Protein AF-A0A821HY28-F1 (afdb_monomer_lite)

Sequence (234 aa):
CSKYWYIFGFLTLIILVAIAVIIGVLIFRSKHKARECYLPCDPSDRLVQLNSTYCECQLINECEFDPPVCGLFSCTKFNGIGYECNCTTGFQHPSTTHDLTVCEDTNECENLNTCGEHQLCHNTIGNYTCSCENGFETITTPDGIACQDQDECTVPNPCSNARCINTSGSFKCVCNSGFEPEVSNPLHCDDIDECLRFNPCTDHNEICENTAGSFLCGCAQGYRRNEHGNCTSI

Structure (mmCIF, N/CA/C/O backbone):
data_AF-A0A821HY28-F1
#
_entry.id   AF-A0A821HY28-F1
#
loop_
_atom_site.group_PDB
_atom_site.id
_atom_site.type_symbol
_atom_site.label_atom_id
_atom_site.label_alt_id
_atom_site.label_comp_id
_atom_site.label_asym_id
_atom_site.label_entity_id
_atom_site.label_seq_id
_atom_site.pdbx_PDB_ins_code
_atom_site.Cartn_x
_atom_site.Cartn_y
_atom_site.Cartn_z
_atom_site.occupancy
_atom_site.B_iso_or_equiv
_atom_site.auth_seq_id
_atom_site.auth_comp_id
_atom_site.auth_asym_id
_atom_site.auth_atom_id
_atom_site.pdbx_PDB_model_num
ATOM 1 N N . CYS A 1 1 ? -73.883 20.860 103.203 1.00 57.22 1 CYS A N 1
ATOM 2 C CA . CYS A 1 1 ? -73.061 21.491 102.145 1.00 57.22 1 CYS A CA 1
ATOM 3 C C . CYS A 1 1 ? -71.570 21.131 102.172 1.00 57.22 1 CYS A C 1
ATOM 5 O O . CYS A 1 1 ? -71.056 20.821 101.111 1.00 57.22 1 CYS A O 1
ATOM 7 N N . SER A 1 2 ? -70.869 21.112 103.316 1.00 56.84 2 SER A N 1
ATOM 8 C CA . SER A 1 2 ? -69.391 20.978 103.336 1.00 56.84 2 SER A CA 1
ATOM 9 C C . SER A 1 2 ? -68.821 19.618 102.859 1.00 56.84 2 SER A C 1
ATOM 11 O O . SER A 1 2 ? -67.848 19.586 102.113 1.00 56.84 2 SER A O 1
ATOM 13 N N . LYS A 1 3 ? -69.463 18.478 103.176 1.00 58.44 3 LYS A N 1
ATOM 14 C CA . LYS A 1 3 ? -68.966 17.142 102.762 1.00 58.44 3 LYS A CA 1
ATOM 15 C C . LYS A 1 3 ? -69.058 16.868 101.249 1.00 58.44 3 LYS A C 1
ATOM 17 O O . LYS A 1 3 ? -68.234 16.133 100.720 1.00 58.44 3 LYS A O 1
ATOM 22 N N . TYR A 1 4 ? -70.021 17.477 100.552 1.00 59.00 4 TYR A N 1
ATOM 23 C CA . TYR A 1 4 ? -70.188 17.312 99.099 1.00 59.00 4 TYR A CA 1
ATOM 24 C C . TYR A 1 4 ? -69.114 18.059 98.299 1.00 59.00 4 TYR A C 1
ATOM 26 O O . TYR A 1 4 ? -68.676 17.566 97.266 1.00 59.00 4 TYR A O 1
ATOM 34 N N . TRP A 1 5 ? -68.643 19.204 98.803 1.00 58.78 5 TRP A N 1
ATOM 35 C CA . TRP A 1 5 ? -67.567 19.979 98.177 1.00 58.78 5 TRP A CA 1
ATOM 36 C C . TRP A 1 5 ? -66.226 19.236 98.204 1.00 58.78 5 TRP A C 1
ATOM 38 O O . TRP A 1 5 ? -65.503 19.233 97.213 1.00 58.78 5 TRP A O 1
ATOM 48 N N . TYR A 1 6 ? -65.939 18.527 99.301 1.00 62.75 6 TYR A N 1
ATOM 49 C CA . TYR A 1 6 ? -64.754 17.673 99.410 1.00 62.75 6 TYR A CA 1
ATOM 50 C C . TYR A 1 6 ? -64.787 16.491 98.439 1.00 62.75 6 TYR A C 1
ATOM 52 O O . TYR A 1 6 ? -63.789 16.220 97.781 1.00 62.75 6 TYR A O 1
ATOM 60 N N . ILE A 1 7 ? -65.931 15.814 98.305 1.00 71.00 7 ILE A N 1
ATOM 61 C CA . ILE A 1 7 ? -66.074 14.681 97.377 1.00 71.00 7 ILE A CA 1
ATOM 62 C C . ILE A 1 7 ? -65.968 15.158 95.924 1.00 71.00 7 ILE A C 1
ATOM 64 O O . ILE A 1 7 ? -65.281 14.524 95.129 1.00 71.00 7 ILE A O 1
ATOM 68 N N . PHE A 1 8 ? -66.589 16.292 95.584 1.00 73.69 8 PHE A N 1
ATOM 69 C CA . PHE A 1 8 ? -66.523 16.859 94.235 1.00 73.69 8 PHE A CA 1
ATOM 70 C C . PHE A 1 8 ? -65.101 17.321 93.882 1.00 73.69 8 PHE A C 1
ATOM 72 O O . PHE A 1 8 ? -64.621 17.012 92.797 1.00 73.69 8 PHE A O 1
ATOM 79 N N . GLY A 1 9 ? -64.396 17.971 94.817 1.00 74.00 9 GLY A N 1
ATOM 80 C CA . GLY A 1 9 ? -62.989 18.356 94.655 1.00 74.00 9 GLY A CA 1
ATOM 81 C C . GLY A 1 9 ? -62.031 17.162 94.551 1.00 74.00 9 GLY A C 1
ATOM 82 O O . GLY A 1 9 ? -61.055 17.207 93.806 1.00 74.00 9 GLY A O 1
ATOM 83 N N . PHE A 1 10 ? -62.321 16.066 95.255 1.00 79.19 10 PHE A N 1
ATOM 84 C CA . PHE A 1 10 ? -61.534 14.836 95.158 1.00 79.19 10 PHE A CA 1
ATOM 85 C C . PHE A 1 10 ? -61.773 14.119 93.820 1.00 79.19 10 PHE A C 1
ATOM 87 O O . PHE A 1 10 ? -60.824 13.655 93.192 1.00 79.19 10 PHE A O 1
ATOM 94 N N . LEU A 1 11 ? -63.020 14.090 93.334 1.00 80.94 11 LEU A N 1
ATOM 95 C CA . LEU A 1 11 ? -63.351 13.527 92.023 1.00 80.94 11 LEU A CA 1
ATOM 96 C C . LEU A 1 11 ? -62.718 14.326 90.877 1.00 80.94 11 LEU A C 1
ATOM 98 O O . LEU A 1 11 ? -62.176 13.729 89.949 1.00 80.94 11 LEU A O 1
ATOM 102 N N . THR A 1 12 ? -62.755 15.661 90.934 1.00 82.12 12 THR A N 1
ATOM 103 C CA . THR A 1 12 ? -62.127 16.504 89.905 1.00 82.12 12 THR A CA 1
ATOM 104 C C . THR A 1 12 ? -60.611 16.344 89.897 1.00 82.12 12 THR A C 1
ATOM 106 O O . THR A 1 12 ? -60.026 16.262 88.819 1.00 82.12 12 THR A O 1
ATOM 109 N N . LEU A 1 13 ? -59.976 16.209 91.067 1.00 83.94 13 LEU A N 1
ATOM 110 C CA . LEU A 1 13 ? -58.546 15.911 91.162 1.00 83.94 13 LEU A CA 1
ATOM 111 C C . LEU A 1 13 ? -58.209 14.552 90.527 1.00 83.94 13 LEU A C 1
ATOM 113 O O . LEU A 1 13 ? -57.268 14.467 89.743 1.00 83.94 13 LEU A O 1
ATOM 117 N N . ILE A 1 14 ? -59.003 13.509 90.798 1.00 84.94 14 ILE A N 1
ATOM 118 C CA . ILE A 1 14 ? -58.818 12.180 90.190 1.00 84.94 14 ILE A CA 1
ATOM 119 C C . ILE A 1 14 ? -58.953 12.248 88.664 1.00 84.94 14 ILE A C 1
ATOM 121 O O . ILE A 1 14 ? -58.133 11.669 87.951 1.00 84.94 14 ILE A O 1
ATOM 125 N N . ILE A 1 15 ? -59.950 12.973 88.152 1.00 86.19 15 ILE A N 1
ATOM 126 C CA . ILE A 1 15 ? -60.169 13.126 86.707 1.00 86.19 15 ILE A CA 1
ATOM 127 C C . ILE A 1 15 ? -59.001 13.880 86.057 1.00 86.19 15 ILE A C 1
ATOM 129 O O . ILE A 1 15 ? -58.510 13.454 85.013 1.00 86.19 15 ILE A O 1
ATOM 133 N N . LEU A 1 16 ? -58.506 14.955 86.677 1.00 86.75 16 LEU A N 1
ATOM 134 C CA . LEU A 1 16 ? -57.357 15.711 86.166 1.00 86.75 16 LEU A CA 1
ATOM 135 C C . LEU A 1 16 ? -56.074 14.871 86.152 1.00 86.75 16 LEU A C 1
ATOM 137 O O . LEU A 1 16 ? -55.335 14.909 85.168 1.00 86.75 16 LEU A O 1
ATOM 141 N N . VAL A 1 17 ? -55.838 14.065 87.192 1.00 85.31 17 VAL A N 1
ATOM 142 C CA . VAL A 1 17 ? -54.711 13.120 87.234 1.00 85.31 17 VAL A CA 1
ATOM 143 C C . VAL A 1 17 ? -54.859 12.057 86.143 1.00 85.31 17 VAL A C 1
ATOM 145 O O . VAL A 1 17 ? -53.896 11.784 85.429 1.00 85.31 17 VAL A O 1
ATOM 148 N N . ALA A 1 18 ? -56.057 11.504 85.945 1.00 86.56 18 ALA A N 1
ATOM 149 C CA . ALA A 1 18 ? -56.309 10.518 84.896 1.00 86.56 18 ALA A CA 1
ATOM 150 C C . ALA A 1 18 ? -56.079 11.096 83.488 1.00 86.56 18 ALA A C 1
ATOM 152 O O . ALA A 1 18 ? -55.426 10.458 82.662 1.00 86.56 18 ALA A O 1
ATOM 153 N N . ILE A 1 19 ? -56.542 12.322 83.224 1.00 88.06 19 ILE A N 1
ATOM 154 C CA . ILE A 1 19 ? -56.312 13.021 81.951 1.00 88.06 19 ILE A CA 1
ATOM 155 C C . ILE A 1 19 ? -54.816 13.285 81.744 1.00 88.06 19 ILE A C 1
ATOM 157 O O . ILE A 1 19 ? -54.302 13.018 80.659 1.00 88.06 19 ILE A O 1
ATOM 161 N N . ALA A 1 20 ? -54.094 13.739 82.774 1.00 84.62 20 ALA A N 1
ATOM 162 C CA . ALA A 1 20 ? -52.651 13.967 82.694 1.00 84.62 20 ALA A CA 1
ATOM 163 C C . ALA A 1 20 ? -51.872 12.672 82.399 1.00 84.62 20 ALA A C 1
ATOM 165 O O . ALA A 1 20 ? -50.959 12.682 81.573 1.00 84.62 20 ALA A O 1
ATOM 166 N N . VAL A 1 21 ? -52.267 11.546 83.005 1.00 84.31 21 VAL A N 1
ATOM 167 C CA . VAL A 1 21 ? -51.685 10.224 82.720 1.00 84.31 21 VAL A CA 1
ATOM 168 C C . VAL A 1 21 ? -51.982 9.791 81.282 1.00 84.31 21 VAL A C 1
ATOM 170 O O . VAL A 1 21 ? -51.070 9.351 80.585 1.00 84.31 21 VAL A O 1
ATOM 173 N N . ILE A 1 22 ? -53.216 9.957 80.796 1.00 83.69 22 ILE A N 1
ATOM 174 C CA . ILE A 1 22 ? -53.592 9.602 79.416 1.00 83.69 22 ILE A CA 1
ATOM 175 C C . ILE A 1 22 ? -52.830 10.465 78.405 1.00 83.69 22 ILE A C 1
ATOM 177 O O . ILE A 1 22 ? -52.276 9.926 77.448 1.00 83.69 22 ILE A O 1
ATOM 181 N N . ILE A 1 23 ? -52.740 11.779 78.628 1.00 80.19 23 ILE A N 1
ATOM 182 C CA . ILE A 1 23 ? -51.952 12.691 77.789 1.00 80.19 23 ILE A CA 1
ATOM 183 C C . ILE A 1 23 ? -50.473 12.288 77.824 1.00 80.19 23 ILE A C 1
ATOM 185 O O . ILE A 1 23 ? -49.851 12.189 76.770 1.00 80.19 23 ILE A O 1
ATOM 189 N N . GLY A 1 24 ? -49.924 11.966 78.999 1.00 73.19 24 GLY A N 1
ATOM 190 C CA . GLY A 1 24 ? -48.560 11.454 79.144 1.00 73.19 24 GLY A CA 1
ATOM 191 C C . GLY A 1 24 ? -48.317 10.171 78.343 1.00 73.19 24 GLY A C 1
ATOM 192 O O . GLY A 1 24 ? -47.331 10.084 77.616 1.00 73.19 24 GLY A O 1
ATOM 193 N N . VAL A 1 25 ? -49.244 9.208 78.392 1.00 72.62 25 VAL A N 1
ATOM 194 C CA . VAL A 1 25 ? -49.178 7.952 77.623 1.00 72.62 25 VAL A CA 1
ATOM 195 C C . VAL A 1 25 ? -49.322 8.196 76.118 1.00 72.62 25 VAL A C 1
ATOM 197 O O . VAL A 1 25 ? -48.626 7.555 75.333 1.00 72.62 25 VAL A O 1
ATOM 200 N N . LEU A 1 26 ? -50.186 9.120 75.691 1.00 69.62 26 LEU A N 1
ATOM 201 C CA . LEU A 1 26 ? -50.355 9.477 74.278 1.00 69.62 26 LEU A CA 1
ATOM 202 C C . LEU A 1 26 ? -49.126 10.213 73.726 1.00 69.62 26 LEU A C 1
ATOM 204 O O . LEU A 1 26 ? -48.666 9.882 72.634 1.00 69.62 26 LEU A O 1
ATOM 208 N N . ILE A 1 27 ? -48.540 11.138 74.494 1.00 64.19 27 ILE A N 1
ATOM 209 C CA . ILE A 1 27 ? -47.283 11.816 74.144 1.00 64.19 27 ILE A CA 1
ATOM 210 C C . ILE A 1 27 ? -46.136 10.799 74.089 1.00 64.19 27 ILE A C 1
ATOM 212 O O . ILE A 1 27 ? -45.393 10.787 73.105 1.00 64.19 27 ILE A O 1
ATOM 216 N N . PHE A 1 28 ? -46.035 9.901 75.077 1.00 55.97 28 PHE A N 1
ATOM 217 C CA . PHE A 1 28 ? -45.049 8.813 75.110 1.00 55.97 28 PHE A CA 1
ATOM 218 C C . PHE A 1 28 ? -45.199 7.867 73.908 1.00 55.97 28 PHE A C 1
ATOM 220 O O . PHE A 1 28 ? -44.214 7.543 73.247 1.00 55.97 28 PHE A O 1
ATOM 227 N N . ARG A 1 29 ? -46.434 7.494 73.545 1.00 56.38 29 ARG A N 1
ATOM 228 C CA . ARG A 1 29 ? -46.724 6.695 72.343 1.00 56.38 29 ARG A CA 1
ATOM 229 C C . ARG A 1 29 ? -46.423 7.442 71.041 1.00 56.38 29 ARG A C 1
ATOM 231 O O . ARG A 1 29 ? -45.989 6.800 70.090 1.00 56.38 29 ARG A O 1
ATOM 238 N N . SER A 1 30 ? -46.604 8.766 70.985 1.00 48.84 30 SER A N 1
ATOM 239 C CA . SER A 1 30 ? -46.270 9.559 69.790 1.00 48.84 30 SER A CA 1
ATOM 240 C C . SER A 1 30 ? -44.757 9.674 69.567 1.00 48.84 30 SER A C 1
ATOM 242 O O . SER A 1 30 ? -44.304 9.525 68.435 1.00 48.84 30 SER A O 1
ATOM 244 N N . LYS A 1 31 ? -43.960 9.818 70.642 1.00 50.75 31 LYS A N 1
ATOM 245 C CA . LYS A 1 31 ? -42.488 9.864 70.562 1.00 50.75 31 LYS A CA 1
ATOM 246 C C . LYS A 1 31 ? -41.857 8.538 70.123 1.00 50.75 31 LYS A C 1
ATOM 248 O O . LYS A 1 31 ? -40.725 8.534 69.662 1.00 50.75 31 LYS A O 1
ATOM 253 N N . HIS A 1 32 ? -42.583 7.425 70.226 1.00 48.47 32 HIS A N 1
ATOM 254 C CA . HIS A 1 32 ? -42.127 6.110 69.769 1.00 48.47 32 HIS A CA 1
ATOM 255 C C . HIS A 1 32 ? -42.508 5.771 68.316 1.00 48.47 32 HIS A C 1
ATOM 257 O O . HIS A 1 32 ? -42.202 4.667 67.868 1.00 48.47 32 HIS A O 1
ATOM 263 N N . LYS A 1 33 ? -43.155 6.679 67.568 1.00 47.97 33 LYS A N 1
ATOM 264 C CA . LYS A 1 33 ? -43.706 6.377 66.232 1.00 47.97 33 LYS A CA 1
ATOM 265 C C . LYS A 1 33 ? -42.802 6.714 65.036 1.00 47.97 33 LYS A C 1
ATOM 267 O O . LYS A 1 33 ? -43.249 6.606 63.903 1.00 47.97 33 LYS A O 1
ATOM 272 N N . ALA A 1 34 ? -41.536 7.045 65.263 1.00 47.91 34 ALA A N 1
ATOM 273 C CA . ALA A 1 34 ? -40.528 7.108 64.208 1.00 47.91 34 ALA A CA 1
ATOM 274 C C . ALA A 1 34 ? -39.197 6.603 64.770 1.00 47.91 34 ALA A C 1
ATOM 276 O O . ALA A 1 34 ? -38.386 7.371 65.276 1.00 47.91 34 ALA A O 1
ATOM 277 N N . ARG A 1 35 ? -38.996 5.280 64.761 1.00 49.84 35 ARG A N 1
ATOM 278 C CA . ARG A 1 35 ? -37.642 4.733 64.861 1.00 49.84 35 ARG A CA 1
ATOM 279 C C . ARG A 1 35 ? -37.048 4.842 63.465 1.00 49.84 35 ARG A C 1
ATOM 281 O O . ARG A 1 35 ? -37.314 3.993 62.623 1.00 49.84 35 ARG A O 1
ATOM 288 N N . GLU A 1 36 ? -36.326 5.926 63.214 1.00 51.28 36 GLU A N 1
ATOM 289 C CA . GLU A 1 36 ? -35.426 6.001 62.067 1.00 51.28 36 GLU A CA 1
ATOM 290 C C . GLU A 1 36 ? -34.471 4.805 62.141 1.00 51.28 36 GLU A C 1
ATOM 292 O O . GLU A 1 36 ? -33.948 4.467 63.209 1.00 51.28 36 GLU A O 1
ATOM 297 N N . CYS A 1 37 ? -34.338 4.087 61.032 1.00 52.44 37 CYS A N 1
ATOM 298 C CA . CYS A 1 37 ? -33.505 2.902 60.970 1.00 52.44 37 CYS A CA 1
ATOM 299 C C . CYS A 1 37 ? -32.033 3.315 61.014 1.00 52.44 37 CYS A C 1
ATOM 301 O O . CYS A 1 37 ? -31.478 3.765 60.021 1.00 52.44 37 CYS A O 1
ATOM 303 N N . TYR A 1 38 ? -31.404 3.151 62.174 1.00 54.84 38 TYR A N 1
ATOM 304 C CA . TYR A 1 38 ? -29.965 3.311 62.365 1.00 54.84 38 TYR A CA 1
ATOM 305 C C . TYR A 1 38 ? -29.333 1.925 62.536 1.00 54.84 38 TYR A C 1
ATOM 307 O O . TYR A 1 38 ? -28.950 1.545 63.642 1.00 54.84 38 TYR A O 1
ATOM 315 N N . LEU A 1 39 ? -29.278 1.130 61.463 1.00 59.41 39 LEU A N 1
ATOM 316 C CA . LEU A 1 39 ? -28.339 0.006 61.398 1.00 59.41 39 LEU A CA 1
ATOM 317 C C . LEU A 1 39 ? -27.104 0.467 60.610 1.00 59.41 39 LEU A C 1
ATOM 319 O O . LEU A 1 39 ? -27.280 1.037 59.533 1.00 59.41 39 LEU A O 1
ATOM 323 N N . PRO A 1 40 ? -25.874 0.240 61.106 1.00 59.81 40 PRO A N 1
ATOM 324 C CA . PRO A 1 40 ? -24.686 0.386 60.280 1.00 59.81 40 PRO A CA 1
ATOM 325 C C . PRO A 1 40 ? -24.670 -0.771 59.275 1.00 59.81 40 PRO A C 1
ATOM 327 O O . PRO A 1 40 ? -24.445 -1.918 59.656 1.00 59.81 40 PRO A O 1
ATOM 330 N N . CYS A 1 41 ? -24.974 -0.473 58.014 1.00 61.88 41 CYS A N 1
ATOM 331 C CA . CYS A 1 41 ? -24.707 -1.390 56.912 1.00 61.88 41 CYS A CA 1
ATOM 332 C C . CYS A 1 41 ? -23.227 -1.310 56.521 1.00 61.88 41 CYS A C 1
ATOM 334 O O . CYS A 1 41 ? -22.553 -0.316 56.816 1.00 61.88 41 CYS A O 1
ATOM 336 N N . ASP A 1 42 ? -22.725 -2.355 55.870 1.00 63.75 42 ASP A N 1
ATOM 337 C CA . ASP A 1 42 ? -21.425 -2.307 55.207 1.00 63.75 42 ASP A CA 1
ATOM 338 C C . ASP A 1 42 ? -21.430 -1.196 54.127 1.00 63.75 42 ASP A C 1
ATOM 340 O O . ASP A 1 42 ? -22.492 -0.899 53.574 1.00 63.75 42 ASP A O 1
ATOM 344 N N . PRO A 1 43 ? -20.294 -0.550 53.802 1.00 63.69 43 PRO A N 1
ATOM 345 C CA . PRO A 1 43 ? -20.208 0.381 52.671 1.00 63.69 43 PRO A CA 1
ATOM 346 C C . PRO A 1 43 ? -20.726 -0.172 51.330 1.00 63.69 43 PRO A C 1
ATOM 348 O O . PRO A 1 43 ? -21.124 0.617 50.475 1.00 63.69 43 PRO A O 1
ATOM 351 N N . SER A 1 44 ? -20.714 -1.497 51.148 1.00 59.19 44 SER A N 1
ATOM 352 C CA . SER A 1 44 ? -21.230 -2.205 49.961 1.00 59.19 44 SER A CA 1
ATOM 353 C C . SER A 1 44 ? -22.749 -2.469 49.982 1.00 59.19 44 SER A C 1
ATOM 355 O O . SER A 1 44 ? -23.326 -2.953 49.004 1.00 59.19 44 SER A O 1
ATOM 357 N N . ASP A 1 45 ? -23.423 -2.108 51.074 1.00 66.56 45 ASP A N 1
ATOM 358 C CA . ASP A 1 45 ? -24.841 -2.361 51.304 1.00 66.56 45 ASP A CA 1
ATOM 359 C C . ASP A 1 45 ? -25.659 -1.062 51.336 1.00 66.56 45 ASP A C 1
ATOM 361 O O . ASP A 1 45 ? -25.248 -0.024 51.862 1.00 66.56 45 ASP A O 1
ATOM 365 N N . ARG A 1 46 ? -26.902 -1.136 50.856 1.00 69.12 46 ARG A N 1
ATOM 366 C CA . ARG A 1 46 ? -27.905 -0.085 51.042 1.00 69.12 46 ARG A CA 1
ATOM 367 C C . ARG A 1 46 ? -28.905 -0.517 52.101 1.00 69.12 46 ARG A C 1
ATOM 369 O O . ARG A 1 46 ? -29.481 -1.601 52.040 1.00 69.12 46 ARG A O 1
ATOM 376 N N . LEU A 1 47 ? -29.180 0.382 53.042 1.00 66.88 47 LEU A N 1
ATOM 377 C CA . LEU A 1 47 ? -30.254 0.200 54.011 1.00 66.88 47 LEU A CA 1
ATOM 378 C C . LEU A 1 47 ? -31.612 0.344 53.306 1.00 66.88 47 LEU A C 1
ATOM 380 O O . LEU A 1 47 ? -31.964 1.429 52.835 1.00 66.88 47 LEU A O 1
ATOM 384 N N . VAL A 1 48 ? -32.383 -0.740 53.243 1.00 70.06 48 VAL A N 1
ATOM 385 C CA . VAL A 1 48 ? -33.724 -0.756 52.646 1.00 70.06 48 VAL A CA 1
ATOM 38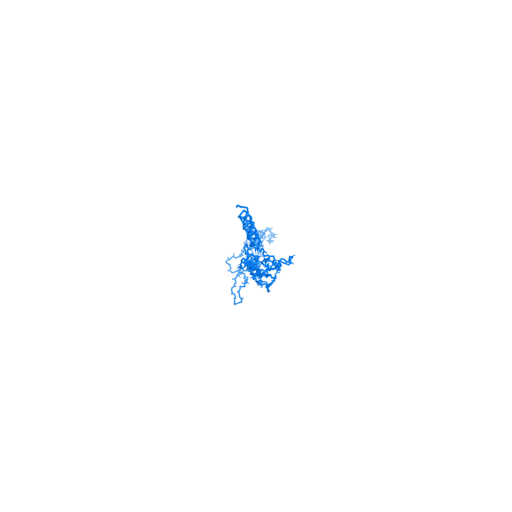6 C C . VAL A 1 48 ? -34.769 -0.898 53.748 1.00 70.06 48 VAL A C 1
ATOM 388 O O . VAL A 1 48 ? -34.671 -1.761 54.620 1.00 70.06 48 VAL A O 1
ATOM 391 N N . GLN A 1 49 ? -35.791 -0.038 53.719 1.00 64.62 49 GLN A N 1
ATOM 392 C CA . GLN A 1 49 ? -36.904 -0.084 54.662 1.00 64.62 49 GLN A CA 1
ATOM 393 C C . GLN A 1 49 ? -38.018 -0.986 54.119 1.00 64.62 49 GLN A C 1
ATOM 395 O O . GLN A 1 49 ? -38.717 -0.626 53.175 1.00 64.62 49 GLN A O 1
ATOM 400 N N . LEU A 1 50 ? -38.196 -2.156 54.731 1.00 65.75 50 LEU A N 1
ATOM 401 C CA . LEU A 1 50 ? -39.205 -3.143 54.331 1.00 65.75 50 LEU A CA 1
ATOM 402 C C . LEU A 1 50 ? -40.594 -2.812 54.902 1.00 65.75 50 LEU A C 1
ATOM 404 O O . LEU A 1 50 ? -41.611 -3.143 54.298 1.00 65.75 50 LEU A O 1
ATOM 408 N N . ASN A 1 51 ? -40.657 -2.152 56.066 1.00 65.94 51 ASN A N 1
ATOM 409 C CA . ASN A 1 51 ? -41.877 -1.565 56.638 1.00 65.94 51 ASN A CA 1
ATOM 410 C C . ASN A 1 51 ? -41.540 -0.508 57.714 1.00 65.94 51 ASN A C 1
ATOM 412 O O . ASN A 1 51 ? -40.376 -0.206 57.964 1.00 65.94 51 ASN A O 1
ATOM 416 N N . SER A 1 52 ? -42.553 0.024 58.411 1.00 58.34 52 SER A N 1
ATOM 417 C CA . SER A 1 52 ? -42.402 1.058 59.454 1.00 58.34 52 SER A CA 1
ATOM 418 C C . SER A 1 52 ? -41.479 0.697 60.632 1.00 58.34 52 SER A C 1
ATOM 420 O O . SER A 1 52 ? -41.204 1.556 61.465 1.00 58.34 52 SER A O 1
ATOM 422 N N . THR A 1 53 ? -41.049 -0.562 60.751 1.00 58.81 53 THR A N 1
ATOM 423 C CA . THR A 1 53 ? -40.290 -1.097 61.895 1.00 58.81 53 THR A CA 1
ATOM 424 C C . THR A 1 53 ? -39.124 -2.017 61.523 1.00 58.81 53 THR A C 1
ATOM 426 O O . THR A 1 53 ? -38.356 -2.374 62.414 1.00 58.81 53 THR A O 1
ATOM 429 N N . TYR A 1 54 ? -38.984 -2.411 60.254 1.00 59.97 54 TYR A N 1
ATOM 430 C CA . TYR A 1 54 ? -37.993 -3.390 59.808 1.00 59.97 54 TYR A CA 1
ATOM 431 C C . TYR A 1 54 ? -37.183 -2.836 58.634 1.00 59.97 54 TYR A C 1
ATOM 433 O O . TYR A 1 54 ? -37.752 -2.436 57.615 1.00 59.97 54 TYR A O 1
ATOM 441 N N . CYS A 1 55 ? -35.865 -2.816 58.808 1.00 66.19 55 CYS A N 1
ATOM 442 C CA . CYS A 1 55 ? -34.889 -2.424 57.804 1.00 66.19 55 CYS A CA 1
ATOM 443 C C . CYS A 1 55 ? -33.850 -3.533 57.666 1.00 66.19 55 CYS A C 1
ATOM 445 O O . CYS A 1 55 ? -33.455 -4.134 58.666 1.00 66.19 55 CYS A O 1
ATOM 447 N N . GLU A 1 56 ? -33.427 -3.787 56.436 1.00 69.88 56 GLU A N 1
ATOM 448 C CA . GLU A 1 56 ? -32.451 -4.816 56.089 1.00 69.88 56 GLU A CA 1
ATOM 449 C C . GLU A 1 56 ? -31.373 -4.188 55.202 1.00 69.88 56 GLU A C 1
ATOM 451 O O . GLU A 1 56 ? -31.668 -3.319 54.375 1.00 69.88 56 GLU A O 1
ATOM 456 N N . CYS A 1 57 ? -30.120 -4.584 55.411 1.00 70.75 57 CYS A N 1
ATOM 457 C CA . CYS A 1 57 ? -29.029 -4.220 54.519 1.00 70.75 57 CYS A CA 1
ATOM 458 C C . CYS A 1 57 ? -29.114 -5.146 53.308 1.00 70.75 57 CYS A C 1
ATOM 460 O O . CYS A 1 57 ? -29.025 -6.366 53.446 1.00 70.75 57 CYS A O 1
ATOM 462 N N . GLN A 1 58 ? -29.371 -4.566 52.142 1.00 71.12 58 GLN A N 1
ATOM 463 C CA . GLN A 1 58 ? -29.355 -5.296 50.887 1.00 71.12 58 GLN A CA 1
ATOM 464 C C . GLN A 1 58 ? -28.118 -4.894 50.105 1.00 71.12 58 GLN A C 1
ATOM 466 O O . GLN A 1 58 ? -27.799 -3.707 50.012 1.00 71.12 58 GLN A O 1
ATOM 471 N N . LEU A 1 59 ? -27.487 -5.895 49.497 1.00 70.38 59 LEU A N 1
ATOM 472 C CA . LEU A 1 59 ? -26.394 -5.687 48.565 1.00 70.38 59 LEU A CA 1
ATOM 473 C C . LEU A 1 59 ? -26.835 -4.724 47.473 1.00 70.38 59 LEU A C 1
ATOM 475 O O . LEU A 1 59 ? -27.856 -4.951 46.813 1.00 70.38 59 LEU A O 1
ATOM 479 N N . ILE A 1 60 ? -26.050 -3.674 47.274 1.00 76.12 60 ILE A N 1
ATOM 480 C CA . ILE A 1 60 ? -26.228 -2.799 46.127 1.00 76.12 60 ILE A CA 1
ATOM 481 C C . ILE A 1 60 ? -25.953 -3.632 44.870 1.00 76.12 60 ILE A C 1
ATOM 483 O O . ILE A 1 60 ? -25.052 -4.468 44.844 1.00 76.12 60 ILE A O 1
ATOM 487 N N . ASN A 1 61 ? -26.796 -3.471 43.850 1.00 76.88 61 ASN A N 1
ATOM 488 C CA . ASN A 1 61 ? -26.480 -3.944 42.510 1.00 76.88 61 ASN A CA 1
ATOM 489 C C . ASN A 1 61 ? -26.028 -2.739 41.687 1.00 76.88 61 ASN A C 1
ATOM 491 O O . ASN A 1 61 ? -26.853 -2.019 41.126 1.00 76.88 61 ASN A O 1
ATOM 495 N N . GLU A 1 62 ? -24.722 -2.500 41.640 1.00 82.44 62 GLU A N 1
ATOM 496 C CA . GLU A 1 62 ? -24.127 -1.377 40.912 1.00 82.44 62 GLU A CA 1
ATOM 497 C C . GLU A 1 62 ? -24.370 -1.486 39.400 1.00 82.44 62 GLU A C 1
ATOM 499 O O . GLU A 1 62 ? -24.408 -0.476 38.699 1.00 82.44 62 GLU A O 1
ATOM 504 N N . CYS A 1 63 ? -24.629 -2.697 38.896 1.00 84.12 63 CYS A N 1
ATOM 505 C CA . CYS A 1 63 ? -24.974 -2.931 37.496 1.00 84.12 63 CYS A CA 1
ATOM 506 C C . CYS A 1 63 ? -26.358 -2.386 37.097 1.00 84.12 63 CYS A C 1
ATOM 508 O O . CYS A 1 63 ? -26.643 -2.284 35.907 1.00 84.12 63 CYS A O 1
ATOM 510 N N . GLU A 1 64 ? -27.222 -2.049 38.060 1.00 83.75 64 GLU A N 1
ATOM 511 C CA . GLU A 1 64 ? -28.548 -1.455 37.820 1.00 83.75 64 GLU A CA 1
ATOM 512 C C . GLU A 1 64 ? -28.552 0.077 37.957 1.00 83.75 64 GLU A C 1
ATOM 514 O O . GLU A 1 64 ? -29.613 0.703 37.929 1.00 83.75 64 GLU A O 1
ATOM 519 N N . PHE A 1 65 ? -27.386 0.703 38.132 1.00 84.12 65 PHE A N 1
ATOM 520 C CA . PHE A 1 65 ? -27.302 2.158 38.229 1.00 84.12 65 PHE A CA 1
ATOM 521 C C . PHE A 1 65 ? -27.637 2.833 36.897 1.00 84.12 65 PHE A C 1
ATOM 523 O O . PHE A 1 65 ? -27.340 2.321 35.820 1.00 84.12 65 PHE A O 1
ATOM 530 N N . ASP A 1 66 ? -28.243 4.015 36.997 1.00 81.50 66 ASP A N 1
ATOM 531 C CA . ASP A 1 66 ? -28.542 4.893 35.871 1.00 81.50 66 ASP A CA 1
ATOM 532 C C . ASP A 1 66 ? -27.880 6.259 36.135 1.00 81.50 66 ASP A C 1
ATOM 534 O O . ASP A 1 66 ? -28.323 6.985 37.035 1.00 81.50 66 ASP A O 1
ATOM 538 N N . PRO A 1 67 ? -26.785 6.605 35.432 1.00 82.75 67 PRO A N 1
ATOM 539 C CA . PRO A 1 67 ? -26.197 5.880 34.300 1.00 82.75 67 PRO A CA 1
ATOM 540 C C . PRO A 1 67 ? -25.440 4.588 34.697 1.00 82.75 67 PRO A C 1
ATOM 542 O O . PRO A 1 67 ? -24.965 4.491 35.833 1.00 82.75 67 PRO A O 1
ATOM 545 N N . PRO A 1 68 ? -25.273 3.619 33.767 1.00 83.81 68 PRO A N 1
ATOM 546 C CA . PRO A 1 68 ? -24.567 2.364 34.033 1.00 83.81 68 PRO A CA 1
ATOM 547 C C . PRO A 1 68 ? -23.101 2.587 34.403 1.00 83.81 68 PRO A C 1
ATOM 549 O O . PRO A 1 68 ? -22.381 3.300 33.703 1.00 83.81 68 PRO A O 1
ATOM 552 N N . VAL A 1 69 ? -22.634 1.915 35.457 1.00 85.25 69 VAL A N 1
ATOM 553 C CA . VAL A 1 69 ? -21.262 2.083 35.971 1.00 85.25 69 VAL A CA 1
ATOM 554 C C . VAL A 1 69 ? -20.197 1.599 34.983 1.00 85.25 69 VAL A C 1
ATOM 556 O O . VAL A 1 69 ? -19.157 2.232 34.853 1.00 85.25 69 VAL A O 1
ATOM 559 N N . CYS A 1 70 ? -20.472 0.525 34.240 1.00 86.00 70 CYS A N 1
ATOM 560 C CA . CYS A 1 70 ? -19.565 -0.014 33.219 1.00 86.00 70 CYS A CA 1
ATOM 561 C C . CYS A 1 70 ? -19.769 0.613 31.824 1.00 86.00 70 CYS A C 1
ATOM 563 O O . CYS A 1 70 ? -19.277 0.083 30.826 1.00 86.00 70 CYS A O 1
ATOM 565 N N . GLY A 1 71 ? -20.549 1.696 31.710 1.00 84.44 71 GLY A N 1
ATOM 566 C CA . GLY A 1 71 ? -20.893 2.303 30.423 1.00 84.44 71 GLY A CA 1
ATOM 567 C C . GLY A 1 71 ? -21.603 1.320 29.481 1.00 84.44 71 GLY A C 1
ATOM 568 O O . GLY A 1 71 ? -22.710 0.872 29.769 1.00 84.44 71 GLY A O 1
ATOM 569 N N . LEU A 1 72 ? -20.971 1.003 28.343 1.00 81.19 72 LEU A N 1
ATOM 570 C CA . LEU A 1 72 ? -21.480 0.049 27.341 1.00 81.19 72 LEU A CA 1
ATOM 571 C C . LEU A 1 72 ? -21.009 -1.401 27.570 1.00 81.19 72 LEU A C 1
ATOM 573 O O . LEU A 1 72 ? -21.414 -2.296 26.828 1.00 81.19 72 LEU A O 1
ATOM 577 N N . PHE A 1 73 ? -20.143 -1.637 28.556 1.00 87.00 73 PHE A N 1
ATOM 578 C CA . PHE A 1 73 ? -19.485 -2.924 28.776 1.00 87.00 73 PHE A CA 1
ATOM 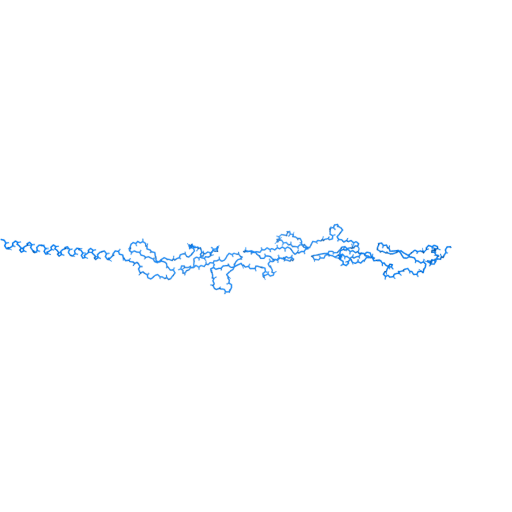579 C C . PHE A 1 73 ? -20.217 -3.787 29.808 1.00 87.00 73 PHE A C 1
ATOM 581 O O . PHE A 1 73 ? -21.084 -3.325 30.553 1.00 87.00 73 PHE A O 1
ATOM 588 N N . SER A 1 74 ? -19.890 -5.080 29.830 1.00 89.31 74 SER A N 1
ATOM 589 C CA . SER A 1 74 ? -20.638 -6.066 30.609 1.00 89.31 74 SER A CA 1
ATOM 590 C C . SER A 1 74 ? -20.350 -5.929 32.101 1.00 89.31 74 SER A C 1
ATOM 592 O O . SER A 1 74 ? -19.242 -6.209 32.540 1.00 89.31 74 SER A O 1
ATOM 594 N N . CYS A 1 75 ? -21.364 -5.604 32.900 1.00 88.12 75 CYS A N 1
ATOM 595 C CA . CYS A 1 75 ? -21.261 -5.594 34.358 1.00 88.12 75 CYS A CA 1
ATOM 596 C C . CYS A 1 75 ? -21.624 -6.962 34.947 1.00 88.12 75 CYS A C 1
ATOM 598 O O . CYS A 1 75 ? -22.675 -7.523 34.629 1.00 88.12 75 CYS A O 1
ATOM 600 N N . THR A 1 76 ? -20.776 -7.496 35.825 1.00 87.62 76 THR A N 1
ATOM 601 C CA . THR A 1 76 ? -21.049 -8.728 36.574 1.00 87.62 76 THR A CA 1
ATOM 602 C C . THR A 1 76 ? -20.913 -8.496 38.073 1.00 87.62 76 THR A C 1
ATOM 604 O O . THR A 1 76 ? -20.049 -7.751 38.531 1.00 87.62 76 THR A O 1
ATOM 607 N N . LYS A 1 77 ? -21.793 -9.125 38.860 1.00 76.69 77 LYS A N 1
ATOM 608 C CA . LYS A 1 77 ? -21.766 -9.010 40.320 1.00 76.69 77 LYS A CA 1
ATOM 609 C C . LYS A 1 77 ? -20.594 -9.815 40.880 1.00 76.69 77 LYS A C 1
ATOM 611 O O . LYS A 1 77 ? -20.551 -11.034 40.715 1.00 76.69 77 LYS A O 1
ATOM 616 N N . PHE A 1 78 ? -19.704 -9.160 41.618 1.00 73.56 78 PHE A N 1
ATOM 617 C CA . PHE A 1 78 ? -18.549 -9.803 42.232 1.00 73.56 78 PHE A CA 1
ATOM 618 C C . PHE A 1 78 ? -18.896 -10.266 43.652 1.00 73.56 78 PHE A C 1
ATOM 620 O O . PHE A 1 78 ? -18.795 -9.507 44.614 1.00 73.56 78 PHE A O 1
ATOM 627 N N . ASN A 1 79 ? -19.377 -11.510 43.780 1.00 66.81 79 ASN A N 1
ATOM 628 C CA . ASN A 1 79 ? -19.608 -12.225 45.051 1.00 66.81 79 ASN A CA 1
ATOM 629 C C . ASN A 1 79 ? -20.362 -11.457 46.161 1.00 66.81 79 ASN A C 1
ATOM 631 O O . ASN A 1 79 ? -20.265 -11.818 47.330 1.00 66.81 79 ASN A O 1
ATOM 635 N N . GLY A 1 80 ? -21.136 -10.422 45.818 1.00 61.94 80 GLY A N 1
ATOM 636 C CA . GLY A 1 80 ? -21.830 -9.601 46.812 1.00 61.94 80 GLY A CA 1
ATOM 637 C C . GLY A 1 80 ? -20.911 -8.712 47.649 1.00 61.94 80 GLY A C 1
ATOM 638 O O . GLY A 1 80 ? -21.223 -8.455 48.797 1.00 61.94 80 GLY A O 1
ATOM 639 N N . ILE A 1 81 ? -19.784 -8.267 47.103 1.00 66.00 81 ILE A N 1
ATOM 640 C CA . ILE A 1 81 ? -18.918 -7.246 47.722 1.00 66.00 81 ILE A CA 1
ATOM 641 C C . ILE A 1 81 ? -18.570 -6.111 46.744 1.00 66.00 81 ILE A C 1
ATOM 643 O O . ILE A 1 81 ? -17.830 -5.198 47.097 1.00 66.00 81 ILE A O 1
ATOM 647 N N . GLY A 1 82 ? -19.096 -6.167 45.516 1.00 75.25 82 GLY A N 1
ATOM 648 C CA . GLY A 1 82 ? -18.937 -5.144 44.488 1.00 75.25 82 GLY A CA 1
ATOM 649 C C . GLY A 1 82 ? -19.316 -5.659 43.099 1.00 75.25 82 GLY A C 1
ATOM 650 O O . GLY A 1 82 ? -20.063 -6.636 42.955 1.00 75.25 82 GLY A O 1
ATOM 651 N N . TYR A 1 83 ? -18.742 -5.030 42.077 1.00 81.06 83 TYR A N 1
ATOM 652 C CA . TYR A 1 83 ? -18.982 -5.305 40.663 1.00 81.06 83 TYR A CA 1
ATOM 653 C C . TYR A 1 83 ? -17.663 -5.417 39.890 1.00 81.06 83 TYR A C 1
ATOM 655 O O . TYR A 1 83 ? -16.634 -4.888 40.306 1.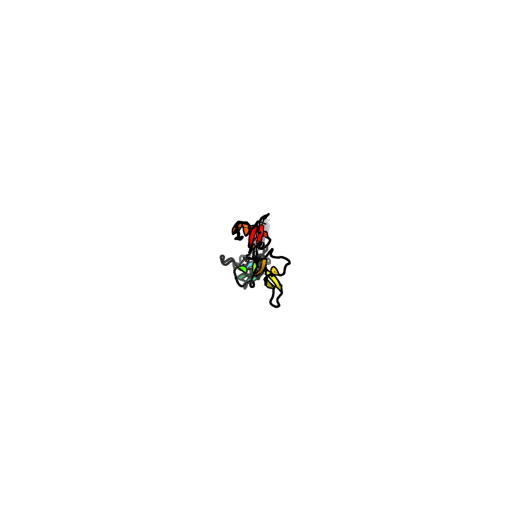00 81.06 83 TYR A O 1
ATOM 663 N N . GLU A 1 84 ? -17.711 -6.106 38.758 1.00 84.88 84 GLU A N 1
ATOM 664 C CA . GLU A 1 84 ? -16.608 -6.231 37.809 1.00 84.88 84 GLU A CA 1
ATOM 665 C C . GLU A 1 84 ? -17.129 -5.894 36.409 1.00 84.88 84 GLU A C 1
ATOM 667 O O . GLU A 1 84 ? -18.137 -6.459 35.962 1.00 84.88 84 GLU A O 1
ATOM 672 N N . CYS A 1 85 ? -16.468 -4.950 35.737 1.00 88.50 85 CYS A N 1
ATOM 673 C CA . CYS A 1 85 ? -16.775 -4.584 34.361 1.00 88.50 85 CYS A CA 1
ATOM 674 C C . CYS A 1 85 ? -15.882 -5.391 33.422 1.00 88.50 85 CYS A C 1
ATOM 676 O O . CYS A 1 85 ? -14.682 -5.167 33.361 1.00 88.50 85 CYS A O 1
ATOM 678 N N . ASN A 1 86 ? -16.470 -6.306 32.662 1.00 90.31 86 ASN A N 1
ATOM 679 C CA . ASN A 1 86 ? -15.753 -7.106 31.682 1.00 90.31 86 ASN A CA 1
ATOM 680 C C . ASN A 1 86 ? -15.747 -6.390 30.331 1.00 90.31 86 ASN A C 1
ATOM 682 O O . ASN A 1 86 ? -16.807 -6.171 29.725 1.00 90.31 86 ASN A O 1
ATOM 686 N N . CYS A 1 87 ? -14.550 -6.065 29.845 1.00 91.19 87 CYS A N 1
ATOM 687 C CA . CYS A 1 87 ? -14.372 -5.564 28.490 1.00 91.19 87 CYS A CA 1
ATOM 688 C C . CYS A 1 87 ? -14.770 -6.637 27.467 1.00 91.19 87 CYS A C 1
ATOM 690 O O . CYS A 1 87 ? -14.534 -7.833 27.651 1.00 91.19 87 CYS A O 1
ATOM 692 N N . THR A 1 88 ? -15.425 -6.203 26.391 1.00 91.50 88 THR A N 1
ATOM 693 C CA . THR A 1 88 ? -15.767 -7.091 25.272 1.00 91.50 88 THR A CA 1
ATOM 694 C C . THR A 1 88 ? -14.537 -7.330 24.394 1.00 91.50 88 THR A C 1
ATOM 696 O O . THR A 1 88 ? -13.534 -6.633 24.524 1.00 91.50 88 THR A O 1
ATOM 699 N N . THR A 1 89 ? -14.582 -8.336 23.516 1.00 90.81 89 THR A N 1
ATOM 700 C CA . THR A 1 89 ? -13.496 -8.596 22.556 1.00 90.81 89 THR A CA 1
ATOM 701 C C . THR A 1 89 ? -13.169 -7.332 21.752 1.00 90.81 89 THR A C 1
ATOM 703 O O . THR A 1 89 ? -14.090 -6.661 21.297 1.00 90.81 89 THR A O 1
ATOM 706 N N . GLY A 1 90 ? -11.877 -7.020 21.600 1.00 91.69 90 GLY A N 1
ATOM 707 C CA . GLY A 1 90 ? -11.395 -5.780 20.970 1.00 91.69 90 GLY A CA 1
ATOM 708 C C . GLY A 1 90 ? -11.195 -4.614 21.947 1.00 91.69 90 GLY A C 1
ATOM 709 O O . GLY A 1 90 ? -10.786 -3.534 21.540 1.00 91.69 90 GLY A O 1
ATOM 710 N N . PHE A 1 91 ? -11.469 -4.813 23.239 1.00 92.69 91 PHE A N 1
ATOM 711 C CA . PHE A 1 91 ? -11.228 -3.818 24.279 1.00 92.69 91 PHE A CA 1
ATOM 712 C C . PHE A 1 91 ? -10.464 -4.419 25.461 1.00 92.69 91 PHE A C 1
ATOM 714 O O . PHE A 1 91 ? -10.629 -5.593 25.803 1.00 92.69 91 PHE A O 1
ATOM 721 N N . GLN A 1 92 ? -9.687 -3.585 26.146 1.00 91.69 92 GLN A N 1
ATOM 722 C CA . GLN A 1 92 ? -8.917 -3.953 27.333 1.00 91.69 92 GLN A CA 1
ATOM 723 C C . GLN A 1 92 ? -9.026 -2.888 28.425 1.00 91.69 92 GLN A C 1
ATOM 725 O O . GLN A 1 92 ? -9.373 -1.740 28.161 1.00 91.69 92 GLN A O 1
ATOM 730 N N . HIS A 1 93 ? -8.714 -3.253 29.668 1.00 90.31 93 HIS A N 1
ATOM 731 C CA . HIS A 1 93 ? -8.567 -2.250 30.719 1.00 90.31 93 HIS A CA 1
ATOM 732 C C . HIS A 1 93 ? -7.280 -1.444 30.516 1.00 90.31 93 HIS A C 1
ATOM 734 O O . HIS A 1 93 ? -6.258 -2.028 30.134 1.00 90.31 93 HIS A O 1
ATOM 740 N N . PRO A 1 94 ? -7.291 -0.135 30.820 1.00 87.88 94 PRO A N 1
ATOM 741 C CA . PRO A 1 94 ? -6.099 0.686 30.716 1.00 87.88 94 PRO A CA 1
ATOM 742 C C . PRO A 1 94 ? -4.981 0.126 31.591 1.00 87.88 94 PRO A C 1
ATOM 744 O O . PRO A 1 94 ? -5.152 -0.111 32.783 1.00 87.88 94 PRO A O 1
ATOM 747 N N . SER A 1 95 ? -3.789 -0.028 31.019 1.00 81.81 95 SER A N 1
ATOM 748 C CA . SER A 1 95 ? -2.625 -0.510 31.782 1.00 81.81 95 SER A CA 1
ATOM 749 C C . SER A 1 95 ? -2.059 0.548 32.742 1.00 81.81 95 SER A C 1
ATOM 751 O O . SER A 1 95 ? -1.249 0.243 33.616 1.00 81.81 95 SER A O 1
ATOM 753 N N . THR A 1 96 ? -2.449 1.812 32.556 1.00 81.88 96 THR A N 1
ATOM 754 C CA . THR A 1 96 ? -1.912 2.974 33.280 1.00 81.88 96 THR A CA 1
ATOM 755 C C . THR A 1 96 ? -2.757 3.386 34.482 1.00 81.88 96 THR A C 1
ATOM 757 O O . THR A 1 96 ? -2.262 4.101 35.356 1.00 81.88 96 THR A O 1
ATOM 760 N N . THR A 1 97 ? -4.010 2.933 34.558 1.00 77.19 97 THR A N 1
ATOM 761 C CA . THR A 1 97 ? -4.925 3.228 35.661 1.00 77.19 97 THR A CA 1
ATOM 762 C C . THR A 1 97 ? -5.405 1.924 36.288 1.00 77.19 97 THR A C 1
ATOM 764 O O . THR A 1 97 ? -5.630 0.930 35.613 1.00 77.19 97 THR A O 1
ATOM 767 N N . HIS A 1 98 ? -5.606 1.916 37.605 1.00 77.38 98 HIS A N 1
ATOM 768 C CA . HIS A 1 98 ? -6.324 0.823 38.274 1.00 77.38 98 HIS A CA 1
ATOM 769 C C . HIS A 1 98 ? -7.851 0.982 38.147 1.00 77.38 98 HIS A C 1
ATOM 771 O O . HIS A 1 98 ? -8.598 0.469 38.978 1.00 77.38 98 HIS A O 1
ATOM 777 N N . ASP A 1 99 ? -8.314 1.741 37.150 1.00 80.44 99 ASP A N 1
ATOM 778 C CA . ASP A 1 99 ? -9.730 2.002 36.936 1.00 80.44 99 ASP A CA 1
ATOM 779 C C . ASP A 1 99 ? -10.337 0.891 36.078 1.00 80.44 99 ASP A C 1
ATOM 781 O O . ASP A 1 99 ? -10.339 0.940 34.849 1.00 80.44 99 ASP A O 1
ATOM 785 N N . LEU A 1 100 ? -10.852 -0.127 36.762 1.00 79.44 100 LEU A N 1
ATOM 786 C CA . LEU A 1 100 ? -11.489 -1.292 36.151 1.00 79.44 100 LEU A CA 1
ATOM 787 C C . LEU A 1 100 ? -12.915 -1.003 35.653 1.00 79.44 100 LEU A C 1
ATOM 789 O O . LEU A 1 100 ? -13.616 -1.929 35.263 1.00 79.44 100 LEU A O 1
ATOM 793 N N . THR A 1 101 ? -13.367 0.255 35.672 1.00 81.62 101 THR A N 1
ATOM 794 C CA . THR A 1 101 ? -14.678 0.653 35.125 1.00 81.62 101 THR A CA 1
ATOM 795 C C . THR A 1 101 ? -14.599 1.115 33.672 1.00 81.62 101 THR A C 1
ATOM 797 O O . THR A 1 101 ? -15.617 1.180 32.980 1.00 81.62 101 THR A O 1
ATOM 800 N N . VAL A 1 102 ? -13.383 1.395 33.193 1.00 84.94 102 VAL A N 1
ATOM 801 C CA . VAL A 1 102 ? -13.109 1.891 31.845 1.00 84.94 102 VAL A CA 1
ATOM 802 C C . VAL A 1 102 ? -12.502 0.774 31.001 1.00 84.94 102 VAL A C 1
ATOM 804 O O . VAL A 1 102 ? -11.630 0.034 31.458 1.00 84.94 102 VAL A O 1
ATOM 807 N N . CYS A 1 103 ? -12.951 0.682 29.752 1.00 89.75 103 CYS A N 1
ATOM 808 C CA . CYS A 1 103 ? -12.336 -0.142 28.721 1.00 89.75 103 CYS A CA 1
ATOM 809 C C . CYS A 1 103 ? -11.870 0.763 27.580 1.00 89.75 103 CYS A C 1
ATOM 811 O O . CYS A 1 103 ? -12.618 1.633 27.124 1.00 89.75 103 CYS A O 1
ATOM 813 N N . GLU A 1 104 ? -10.637 0.558 27.136 1.00 90.81 104 GLU A N 1
ATOM 814 C CA . GLU A 1 104 ? -10.045 1.205 25.972 1.00 90.81 104 GLU A CA 1
ATOM 815 C C . GLU A 1 104 ? -9.951 0.225 24.808 1.00 90.81 104 GLU A C 1
ATOM 817 O O . GLU A 1 104 ? -9.957 -0.991 24.992 1.00 90.81 104 GLU A O 1
ATOM 822 N N . ASP A 1 105 ? -9.904 0.780 23.606 1.00 94.50 105 ASP A N 1
ATOM 823 C CA . ASP A 1 105 ? -9.718 0.026 22.376 1.00 94.50 105 ASP A CA 1
ATOM 824 C C . ASP A 1 105 ? -8.366 -0.701 22.383 1.00 94.50 105 ASP A C 1
ATOM 826 O O . ASP A 1 105 ? -7.334 -0.106 22.711 1.00 94.50 105 ASP A O 1
ATOM 830 N N . THR A 1 106 ? -8.367 -1.986 22.038 1.00 94.75 106 THR A N 1
ATOM 831 C CA . THR A 1 106 ? -7.130 -2.746 21.863 1.00 94.75 106 THR A CA 1
ATOM 832 C C . THR A 1 106 ? -6.600 -2.483 20.464 1.00 94.75 106 THR A C 1
ATOM 834 O O . THR A 1 106 ? -7.232 -2.864 19.497 1.00 94.75 106 THR A O 1
ATOM 837 N N . ASN A 1 107 ? -5.404 -1.905 20.345 1.00 95.12 107 ASN A N 1
ATOM 838 C CA . ASN A 1 107 ? -4.784 -1.714 19.038 1.00 95.12 107 ASN A CA 1
ATOM 839 C C . ASN A 1 107 ? -4.173 -3.026 18.521 1.00 95.12 107 ASN A C 1
ATOM 841 O O . ASN A 1 107 ? -3.008 -3.329 18.803 1.00 95.12 107 ASN A O 1
ATOM 845 N N . GLU A 1 108 ? -4.926 -3.812 17.747 1.00 95.06 108 GLU A N 1
ATOM 846 C CA . GLU A 1 108 ? -4.419 -5.092 17.237 1.00 95.06 108 GLU A CA 1
ATOM 847 C C . GLU A 1 108 ? -3.260 -4.918 16.242 1.00 95.06 108 GLU A C 1
ATOM 849 O O . GLU A 1 108 ? -2.463 -5.841 16.057 1.00 95.06 108 GLU A O 1
ATOM 854 N N . CYS A 1 109 ? -3.098 -3.730 15.651 1.00 95.50 109 CYS A N 1
ATOM 855 C CA . CYS A 1 109 ? -2.025 -3.432 14.701 1.00 95.50 109 CYS A CA 1
ATOM 856 C C . CYS A 1 109 ? -0.648 -3.218 15.346 1.00 95.50 109 CYS A C 1
ATOM 858 O O . CYS A 1 109 ? 0.351 -3.139 14.630 1.00 95.50 109 CYS A O 1
ATOM 860 N N . GLU A 1 110 ? -0.554 -3.155 16.677 1.00 94.19 110 GLU A N 1
ATOM 861 C CA . GLU A 1 110 ? 0.747 -3.214 17.363 1.00 94.19 110 GLU A CA 1
ATOM 862 C C . GLU A 1 110 ? 1.383 -4.608 17.273 1.00 94.19 110 GLU A C 1
ATOM 864 O O . GLU A 1 110 ? 2.600 -4.759 17.413 1.00 94.19 110 GLU A O 1
ATOM 869 N N . ASN A 1 111 ? 0.577 -5.637 16.996 1.00 90.69 111 ASN A N 1
ATOM 870 C CA . ASN A 1 111 ? 1.059 -6.982 16.742 1.00 90.69 111 ASN A CA 1
ATOM 871 C C . ASN A 1 111 ? 1.307 -7.191 15.239 1.00 90.69 111 ASN A C 1
ATOM 873 O O . ASN A 1 111 ? 0.393 -7.174 14.419 1.00 90.69 111 ASN A O 1
ATOM 877 N N . LEU A 1 112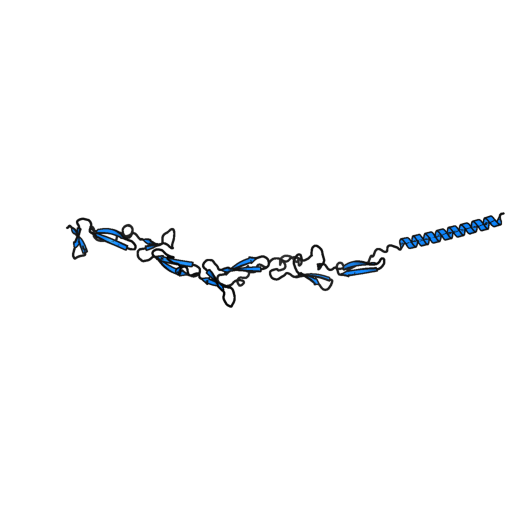 ? 2.568 -7.453 14.887 1.00 82.44 112 LEU A N 1
ATOM 878 C CA . LEU A 1 112 ? 3.013 -7.629 13.499 1.00 82.44 112 LEU A CA 1
ATOM 879 C C . LEU A 1 112 ? 2.377 -8.831 12.780 1.00 82.44 112 LEU A C 1
ATOM 881 O O . LEU A 1 112 ? 2.404 -8.874 11.557 1.00 82.44 112 LEU A O 1
ATOM 885 N N . ASN A 1 113 ? 1.818 -9.797 13.514 1.00 87.06 113 ASN A N 1
ATOM 886 C CA . ASN A 1 113 ? 1.213 -11.007 12.942 1.00 87.06 113 ASN A CA 1
ATOM 887 C C . ASN A 1 113 ? -0.317 -10.921 12.810 1.00 87.06 113 ASN A C 1
ATOM 889 O O . ASN A 1 113 ? -0.963 -11.937 12.561 1.00 87.06 113 ASN A O 1
ATOM 893 N N . THR A 1 114 ? -0.907 -9.746 13.040 1.00 90.75 114 THR A N 1
ATOM 894 C CA . THR A 1 114 ? -2.363 -9.553 12.975 1.00 90.75 114 THR A CA 1
ATOM 895 C C . THR A 1 114 ? -2.901 -9.677 11.549 1.00 90.75 114 THR A C 1
ATOM 897 O O . THR A 1 114 ? -3.959 -10.267 11.344 1.00 90.75 114 THR A O 1
ATOM 900 N N . CYS A 1 115 ? -2.162 -9.167 10.563 1.00 91.56 115 CYS A N 1
ATOM 901 C CA . CYS A 1 115 ? -2.491 -9.300 9.144 1.00 91.56 115 CYS A CA 1
ATOM 902 C C . CYS A 1 115 ? -1.493 -10.227 8.429 1.00 91.56 115 CYS A C 1
ATOM 904 O O . CYS A 1 115 ? -0.410 -10.511 8.942 1.00 91.56 115 CYS A O 1
ATOM 906 N N . GLY A 1 116 ? -1.882 -10.721 7.252 1.00 89.94 116 GLY A N 1
ATOM 907 C CA . GLY A 1 116 ? -1.061 -11.596 6.415 1.00 89.94 116 GLY A CA 1
ATOM 908 C C . GLY A 1 116 ? 0.074 -10.875 5.681 1.00 89.94 116 GLY A C 1
ATOM 909 O O . GLY A 1 116 ? 0.281 -9.671 5.819 1.00 89.94 116 GLY A O 1
ATOM 910 N N . GLU A 1 117 ? 0.815 -11.624 4.864 1.00 91.62 117 GLU A N 1
ATOM 911 C CA . GLU A 1 117 ? 1.876 -11.069 4.017 1.00 91.62 117 GLU A CA 1
ATOM 912 C C . GLU A 1 117 ? 1.305 -10.053 3.010 1.00 91.62 117 GLU A C 1
ATOM 914 O O . GLU A 1 117 ? 0.219 -10.260 2.461 1.00 91.62 117 GLU A O 1
ATOM 919 N N . HIS A 1 118 ? 2.030 -8.951 2.789 1.00 94.06 118 HIS A N 1
ATOM 920 C CA . HIS A 1 118 ? 1.617 -7.834 1.926 1.00 94.06 118 HIS A CA 1
ATOM 921 C C . HIS A 1 118 ? 0.273 -7.191 2.307 1.00 94.06 118 HIS A C 1
ATOM 923 O O . HIS A 1 118 ? -0.446 -6.667 1.451 1.00 94.06 118 HIS A O 1
ATOM 929 N N . GLN A 1 119 ? -0.078 -7.222 3.598 1.00 94.56 119 GLN A N 1
ATOM 930 C CA . GLN A 1 119 ? -1.258 -6.555 4.141 1.00 94.56 119 GLN A CA 1
ATOM 931 C C . GLN A 1 119 ? -0.890 -5.422 5.101 1.00 94.56 119 GLN A C 1
ATOM 933 O O . GLN A 1 119 ? -0.009 -5.535 5.949 1.00 94.56 119 GLN A O 1
ATOM 938 N N . LEU A 1 120 ? -1.652 -4.339 5.004 1.00 93.62 120 LEU A N 1
ATOM 939 C CA . LEU A 1 120 ? -1.653 -3.199 5.902 1.00 93.62 120 LEU A CA 1
ATOM 940 C C . LEU A 1 120 ? -2.769 -3.366 6.934 1.00 93.62 120 LEU A C 1
ATOM 942 O O . LEU A 1 120 ? -3.925 -3.602 6.572 1.00 93.62 120 LEU A O 1
ATOM 946 N N . CYS A 1 121 ? -2.415 -3.220 8.210 1.00 95.31 121 CYS A N 1
ATOM 947 C CA . CYS A 1 121 ? -3.359 -3.260 9.322 1.00 95.31 121 CYS A CA 1
ATOM 948 C C . CYS A 1 121 ? -3.925 -1.866 9.609 1.00 95.31 121 CYS A C 1
ATOM 950 O O . CYS A 1 121 ? -3.170 -0.902 9.754 1.00 95.31 121 CYS A O 1
ATOM 952 N N . HIS A 1 122 ? -5.247 -1.780 9.748 1.00 95.75 122 HIS A N 1
ATOM 953 C CA . HIS A 1 122 ? -5.964 -0.575 10.153 1.00 95.75 122 HIS A CA 1
ATOM 954 C C . HIS A 1 122 ? -6.757 -0.856 11.421 1.00 95.75 122 HIS A C 1
ATOM 956 O O . HIS A 1 122 ? -7.732 -1.613 11.396 1.00 95.75 122 HIS A O 1
ATOM 962 N N . ASN A 1 123 ? -6.343 -0.222 12.516 1.00 96.06 123 ASN A N 1
ATOM 963 C CA . ASN A 1 123 ? -7.031 -0.328 13.791 1.00 96.06 123 ASN A CA 1
ATOM 964 C C . ASN A 1 123 ? -8.368 0.421 13.739 1.00 96.06 123 ASN A C 1
ATOM 966 O O . ASN A 1 123 ? -8.434 1.556 13.253 1.00 96.06 123 ASN A O 1
ATOM 970 N N . THR A 1 124 ? -9.429 -0.197 14.241 1.00 95.88 124 THR A N 1
ATOM 971 C CA . THR A 1 124 ? -10.768 0.394 14.322 1.00 95.88 124 THR A CA 1
ATOM 972 C C . THR A 1 124 ? -11.321 0.220 15.732 1.00 95.88 124 THR A C 1
ATOM 974 O O . THR A 1 124 ? -10.816 -0.566 16.510 1.00 95.88 124 THR A O 1
ATOM 977 N N . ILE A 1 125 ? -12.366 0.958 16.100 1.00 94.62 125 ILE A N 1
ATOM 978 C CA . ILE A 1 125 ? -12.896 0.842 17.463 1.00 94.62 125 ILE A CA 1
ATOM 979 C C . ILE A 1 125 ? -13.555 -0.535 17.645 1.00 94.62 125 ILE A C 1
ATOM 981 O O . ILE A 1 125 ? -14.581 -0.817 17.018 1.00 94.62 125 ILE A O 1
ATOM 985 N N . GLY A 1 126 ? -12.987 -1.353 18.529 1.00 92.56 126 GLY A N 1
ATOM 986 C CA . GLY A 1 126 ? -13.430 -2.694 18.898 1.00 92.56 126 GLY A CA 1
ATOM 987 C C . GLY A 1 126 ? -13.050 -3.800 17.913 1.00 92.56 126 GLY A C 1
ATOM 988 O O . GLY A 1 126 ? -13.580 -4.906 18.048 1.00 92.56 126 GLY A O 1
ATOM 989 N N . ASN A 1 127 ? -12.230 -3.511 16.894 1.00 94.38 127 ASN A N 1
ATOM 990 C CA . ASN A 1 127 ? -11.776 -4.487 15.897 1.00 94.38 127 ASN A CA 1
ATOM 991 C C . ASN A 1 127 ? -10.634 -3.919 15.032 1.00 94.38 127 ASN A C 1
ATOM 993 O O . ASN A 1 127 ? -10.320 -2.739 15.079 1.00 94.38 127 ASN A O 1
ATOM 997 N N . TYR A 1 128 ? -10.154 -4.684 14.060 1.00 95.00 128 TYR A N 1
ATOM 998 C CA . TYR A 1 128 ? -9.235 -4.218 13.028 1.00 95.00 128 TYR A CA 1
ATOM 999 C C . TYR A 1 128 ? -9.687 -4.653 11.633 1.00 95.00 128 TYR A C 1
ATOM 1001 O O . TYR A 1 128 ? -10.555 -5.513 11.449 1.00 95.00 128 TYR A O 1
ATOM 1009 N N . THR A 1 129 ? -9.078 -4.050 10.616 1.00 93.56 129 THR A N 1
ATOM 1010 C CA . THR A 1 129 ? -9.230 -4.474 9.221 1.00 93.56 129 THR A CA 1
ATOM 1011 C C . THR A 1 129 ? -7.866 -4.595 8.551 1.00 93.56 129 THR A C 1
ATOM 1013 O O . THR A 1 129 ? -6.954 -3.830 8.850 1.00 93.56 129 THR A O 1
ATOM 1016 N N . CYS A 1 130 ? -7.728 -5.556 7.637 1.00 93.75 130 CYS A N 1
ATOM 1017 C CA . CYS A 1 130 ? -6.523 -5.750 6.833 1.00 93.75 130 CYS A CA 1
ATOM 1018 C C . CYS A 1 130 ? -6.829 -5.424 5.366 1.00 93.75 130 CYS A C 1
ATOM 1020 O O . CYS A 1 130 ? -7.860 -5.850 4.838 1.00 93.75 130 CYS A O 1
ATOM 1022 N N . SER A 1 131 ? -5.939 -4.694 4.697 1.00 93.44 131 SER A N 1
ATOM 1023 C CA . SER A 1 131 ? -6.032 -4.396 3.260 1.00 93.44 131 SER A CA 1
ATOM 1024 C C . SER A 1 131 ? -4.718 -4.705 2.559 1.00 93.44 131 SER A C 1
ATOM 1026 O O . SER A 1 131 ? -3.672 -4.561 3.175 1.00 93.44 131 SER A O 1
ATOM 1028 N N . CYS A 1 132 ? -4.733 -5.052 1.275 1.00 95.81 132 CYS A N 1
ATOM 1029 C CA . CYS A 1 132 ? -3.488 -5.252 0.533 1.00 95.81 132 CYS A CA 1
ATOM 1030 C C . CYS A 1 132 ? -2.664 -3.961 0.403 1.00 95.81 132 CYS A C 1
ATOM 1032 O O . CYS A 1 132 ? -3.216 -2.857 0.362 1.00 95.81 132 CYS A O 1
ATOM 1034 N N . GLU A 1 133 ? -1.340 -4.113 0.367 1.00 95.88 133 GLU A N 1
ATOM 1035 C CA . GLU A 1 133 ? -0.404 -3.052 -0.010 1.00 95.88 133 GLU A CA 1
ATOM 1036 C C . GLU A 1 133 ? -0.663 -2.571 -1.451 1.00 95.88 133 GLU A C 1
ATOM 1038 O O . GLU A 1 133 ? -1.281 -3.259 -2.265 1.00 95.88 133 GLU A O 1
ATOM 1043 N N . ASN A 1 134 ? -0.180 -1.372 -1.790 1.00 95.12 134 ASN A N 1
ATOM 1044 C CA . ASN A 1 134 ? -0.252 -0.883 -3.169 1.00 95.12 134 ASN A CA 1
ATOM 1045 C C . ASN A 1 134 ? 0.512 -1.828 -4.111 1.00 95.12 134 ASN A C 1
ATOM 1047 O O . ASN A 1 134 ? 1.615 -2.254 -3.781 1.00 95.12 134 ASN A O 1
ATOM 1051 N N . GLY A 1 135 ? -0.062 -2.107 -5.285 1.00 94.56 135 GLY A N 1
ATOM 1052 C CA . GLY A 1 135 ? 0.495 -3.069 -6.246 1.00 94.56 135 GLY A CA 1
ATOM 1053 C C . GLY A 1 135 ? 0.082 -4.521 -5.990 1.00 94.56 135 GLY A C 1
ATOM 1054 O O . GLY A 1 135 ? 0.529 -5.413 -6.700 1.00 94.56 135 GLY A O 1
ATOM 1055 N N . PHE A 1 136 ? -0.786 -4.773 -5.005 1.00 96.56 136 PHE A N 1
ATOM 1056 C CA . PHE A 1 136 ? -1.345 -6.094 -4.733 1.00 96.56 136 PHE A CA 1
ATOM 1057 C C . PHE A 1 136 ? -2.872 -6.081 -4.826 1.00 96.56 136 PHE A C 1
ATOM 1059 O O . PHE A 1 136 ? -3.537 -5.127 -4.415 1.00 96.56 136 PHE A O 1
ATOM 1066 N N . GLU A 1 137 ? -3.438 -7.176 -5.321 1.00 93.81 137 GLU A N 1
ATOM 1067 C CA . GLU A 1 137 ? -4.873 -7.410 -5.399 1.00 93.81 137 GLU A CA 1
ATOM 1068 C C . GLU A 1 137 ? -5.352 -8.441 -4.371 1.00 93.81 137 GLU A C 1
ATOM 1070 O O . GLU A 1 137 ? -4.669 -9.410 -4.028 1.00 93.81 137 GLU A O 1
ATOM 1075 N N . THR A 1 138 ? -6.564 -8.216 -3.866 1.00 94.12 138 THR A N 1
ATOM 1076 C CA . THR A 1 138 ? -7.204 -9.090 -2.887 1.00 94.12 138 THR A CA 1
ATOM 1077 C C . THR A 1 138 ? -7.685 -10.372 -3.554 1.00 94.12 138 THR A C 1
ATOM 1079 O O . THR A 1 138 ? -8.569 -10.341 -4.412 1.00 94.12 138 THR A O 1
ATOM 1082 N N . ILE A 1 139 ? -7.189 -11.511 -3.082 1.00 93.25 139 ILE A N 1
ATOM 1083 C CA . ILE A 1 139 ? -7.643 -12.837 -3.499 1.00 93.25 139 ILE A CA 1
ATOM 1084 C C . ILE A 1 139 ? -8.283 -13.585 -2.328 1.00 93.25 139 ILE A C 1
ATOM 1086 O O . ILE A 1 139 ? -7.905 -13.431 -1.165 1.00 93.25 139 ILE A O 1
ATOM 1090 N N . THR A 1 140 ? -9.282 -14.413 -2.628 1.00 91.50 140 THR A N 1
ATOM 1091 C CA . THR A 1 140 ? -9.908 -15.293 -1.634 1.00 91.50 140 THR A CA 1
ATOM 1092 C C . THR A 1 140 ? -9.257 -16.667 -1.690 1.00 91.50 140 THR A C 1
ATOM 1094 O O . THR A 1 140 ? -9.288 -17.336 -2.724 1.00 91.50 140 THR A O 1
ATOM 1097 N N . THR A 1 141 ? -8.690 -17.098 -0.571 1.00 85.19 141 THR A N 1
ATOM 1098 C CA . THR A 1 141 ? -8.126 -18.435 -0.381 1.00 85.19 141 THR A CA 1
ATOM 1099 C C . THR A 1 141 ? -9.035 -19.254 0.544 1.00 85.19 141 THR A C 1
ATOM 1101 O O . THR A 1 141 ? -9.892 -18.694 1.233 1.00 85.19 141 THR A O 1
ATOM 1104 N N . PRO A 1 142 ? -8.882 -20.591 0.595 1.00 88.38 142 PRO A N 1
ATOM 1105 C CA . PRO A 1 142 ? -9.589 -21.415 1.578 1.00 88.38 142 PRO A CA 1
ATOM 1106 C C . PRO A 1 142 ? -9.321 -21.007 3.037 1.00 88.38 142 PRO A C 1
ATOM 1108 O O . PRO A 1 142 ? -10.172 -21.244 3.890 1.00 88.38 142 PRO A O 1
ATOM 1111 N N . ASP A 1 143 ? -8.170 -20.383 3.303 1.00 81.38 143 ASP A N 1
ATOM 1112 C CA . ASP A 1 143 ? -7.729 -19.951 4.632 1.00 81.38 143 ASP A CA 1
ATOM 1113 C C . ASP A 1 143 ? -8.118 -18.493 4.962 1.00 81.38 143 ASP A C 1
ATOM 1115 O O . ASP A 1 143 ? -7.892 -18.041 6.083 1.00 81.38 143 ASP A O 1
ATOM 1119 N N . GLY A 1 144 ? -8.715 -17.747 4.019 1.00 81.94 144 GLY A N 1
ATOM 1120 C CA . GLY A 1 144 ? -9.167 -16.368 4.230 1.00 81.94 144 GLY A CA 1
ATOM 1121 C C . GLY A 1 144 ? -8.859 -15.417 3.069 1.00 81.94 144 GLY A C 1
ATOM 1122 O O . GLY A 1 144 ? -8.987 -15.767 1.897 1.00 81.94 144 GLY A O 1
ATOM 1123 N N . ILE A 1 145 ? -8.501 -14.173 3.398 1.00 85.62 145 ILE A N 1
ATOM 1124 C CA . ILE A 1 145 ? -8.098 -13.149 2.425 1.00 85.62 145 ILE A CA 1
ATOM 1125 C C . ILE A 1 145 ? -6.570 -13.131 2.328 1.00 85.62 145 ILE A C 1
ATOM 1127 O O . ILE A 1 145 ? -5.894 -12.984 3.345 1.00 85.62 145 ILE A O 1
ATOM 1131 N N . ALA A 1 146 ? -6.037 -13.222 1.111 1.00 91.31 146 ALA A N 1
ATOM 1132 C CA . ALA A 1 146 ? -4.615 -13.048 0.823 1.00 91.31 146 ALA A CA 1
ATOM 1133 C C . ALA A 1 146 ? -4.406 -11.951 -0.229 1.00 91.31 146 ALA A C 1
ATOM 1135 O O . ALA A 1 146 ? -5.354 -11.517 -0.886 1.00 91.31 146 ALA A O 1
ATOM 1136 N N . CYS A 1 147 ? -3.163 -11.500 -0.368 1.00 95.25 147 CYS A N 1
ATOM 1137 C CA . CYS A 1 147 ? -2.775 -10.478 -1.330 1.00 95.25 147 CYS A CA 1
ATOM 1138 C C . CYS A 1 147 ? -1.847 -11.091 -2.368 1.00 95.25 147 CYS A C 1
ATOM 1140 O O . CYS A 1 147 ? -0.855 -11.734 -2.020 1.00 95.25 147 CYS A O 1
ATOM 1142 N N . GLN A 1 148 ? -2.199 -10.924 -3.637 1.00 95.12 148 GLN A N 1
ATOM 1143 C CA . GLN A 1 148 ? -1.402 -11.380 -4.764 1.00 95.12 148 GLN A CA 1
ATOM 1144 C C . GLN A 1 148 ? -0.863 -10.174 -5.520 1.00 95.12 148 GLN A C 1
ATOM 1146 O O . GLN A 1 148 ? -1.564 -9.186 -5.698 1.00 95.12 148 GLN A O 1
ATOM 1151 N N . ASP A 1 149 ? 0.391 -10.263 -5.941 1.00 97.00 149 ASP A N 1
ATOM 1152 C CA . ASP A 1 149 ? 1.030 -9.256 -6.777 1.00 97.00 149 ASP A CA 1
ATOM 1153 C C . ASP A 1 149 ? 0.219 -8.998 -8.057 1.00 97.00 149 ASP A C 1
ATOM 1155 O O . ASP A 1 149 ? -0.146 -9.942 -8.767 1.00 97.00 149 ASP A O 1
ATOM 1159 N N . GLN A 1 150 ? -0.079 -7.730 -8.331 1.00 96.38 150 GLN A N 1
ATOM 1160 C CA . GLN A 1 150 ? -0.819 -7.330 -9.519 1.00 96.38 150 GLN A CA 1
ATOM 1161 C C . GLN A 1 150 ? 0.148 -7.220 -10.699 1.00 96.38 150 GLN A C 1
ATOM 1163 O O . GLN A 1 150 ? 0.886 -6.253 -10.800 1.00 96.38 150 GLN A O 1
ATOM 1168 N N . ASP A 1 151 ? 0.087 -8.160 -11.643 1.00 96.06 151 ASP A N 1
ATOM 1169 C CA . ASP A 1 151 ? 0.979 -8.134 -12.807 1.00 96.06 151 ASP A CA 1
ATOM 1170 C C . ASP A 1 151 ? 0.566 -7.052 -13.822 1.00 96.06 151 ASP A C 1
ATOM 1172 O O . ASP A 1 151 ? -0.284 -7.272 -14.700 1.00 96.06 151 ASP A O 1
ATOM 1176 N N . GLU A 1 152 ? 1.193 -5.876 -13.744 1.00 95.69 152 GLU A N 1
ATOM 1177 C CA . GLU A 1 152 ? 0.899 -4.764 -14.651 1.00 95.69 152 GLU A CA 1
ATOM 1178 C C . GLU A 1 152 ? 1.375 -5.021 -16.089 1.00 95.69 152 GLU A C 1
ATOM 1180 O O . GLU A 1 152 ? 0.905 -4.359 -17.021 1.00 95.69 152 GLU A O 1
ATOM 1185 N N . CYS A 1 153 ? 2.237 -6.021 -16.320 1.00 96.19 153 CYS A N 1
ATOM 1186 C CA . CYS A 1 153 ? 2.676 -6.405 -17.662 1.00 96.19 153 CYS A CA 1
ATOM 1187 C C . CYS A 1 153 ? 1.609 -7.165 -18.460 1.00 96.19 153 CYS A C 1
ATOM 1189 O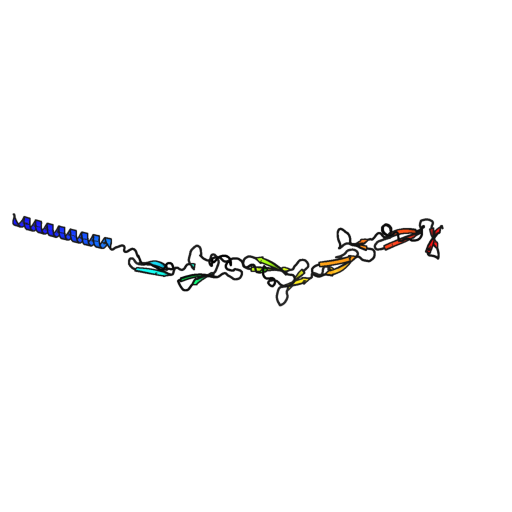 O . CYS A 1 153 ? 1.758 -7.347 -19.672 1.00 96.19 153 CYS A O 1
ATOM 1191 N N . THR A 1 154 ? 0.528 -7.595 -17.807 1.00 95.19 154 THR A N 1
ATOM 1192 C CA . THR A 1 154 ? -0.635 -8.200 -18.476 1.00 95.19 154 THR A CA 1
ATOM 1193 C C . THR A 1 154 ? -1.549 -7.162 -19.136 1.00 95.19 154 THR A C 1
ATOM 1195 O O . THR A 1 154 ? -2.359 -7.506 -20.002 1.00 95.19 154 THR A O 1
ATOM 1198 N N . VAL A 1 155 ? -1.403 -5.886 -18.767 1.00 91.50 155 VAL A N 1
ATOM 1199 C CA . VAL A 1 155 ? -2.161 -4.766 -19.330 1.00 91.50 155 VAL A CA 1
ATOM 1200 C C . VAL A 1 155 ? -1.599 -4.396 -20.713 1.00 91.50 155 VAL A C 1
ATOM 1202 O O . VAL A 1 155 ? -0.393 -4.492 -20.930 1.00 91.50 155 VAL A O 1
ATOM 1205 N N . PRO A 1 156 ? -2.423 -3.960 -21.687 1.00 91.06 156 PRO A N 1
ATOM 1206 C CA . PRO A 1 156 ? -1.921 -3.528 -22.991 1.00 91.06 156 PRO A CA 1
ATOM 1207 C C . PRO A 1 156 ? -1.019 -2.285 -22.910 1.00 91.06 156 PRO A C 1
ATOM 1209 O O . PRO A 1 156 ? -1.425 -1.259 -22.372 1.00 91.06 156 PRO A O 1
ATOM 1212 N N . ASN A 1 157 ? 0.159 -2.355 -23.543 1.00 88.06 157 ASN A N 1
ATOM 1213 C CA . ASN A 1 157 ? 1.145 -1.266 -23.666 1.00 88.06 157 ASN A CA 1
ATOM 1214 C C . ASN A 1 157 ? 1.524 -0.573 -22.332 1.00 88.06 157 ASN A C 1
ATOM 1216 O O . ASN A 1 157 ? 1.412 0.650 -22.234 1.00 88.06 157 ASN A O 1
ATOM 1220 N N . PRO A 1 158 ? 2.014 -1.315 -21.319 1.00 92.75 158 PRO A N 1
ATOM 1221 C CA . PRO A 1 158 ? 2.382 -0.748 -20.017 1.00 92.75 158 PRO A CA 1
ATOM 1222 C C . PRO A 1 158 ? 3.708 0.033 -20.072 1.00 92.75 158 PRO A C 1
ATOM 1224 O O . PRO A 1 158 ? 3.983 0.866 -19.214 1.00 92.75 158 PRO A O 1
ATOM 1227 N N . CYS A 1 159 ? 4.516 -0.218 -21.106 1.00 95.12 159 CYS A N 1
ATOM 1228 C CA . CYS A 1 159 ? 5.780 0.447 -21.399 1.00 95.12 159 CYS A CA 1
ATOM 1229 C C . CYS A 1 159 ? 5.786 0.937 -22.853 1.00 95.12 159 CYS A C 1
ATOM 1231 O O . CYS A 1 159 ? 5.256 0.256 -23.735 1.00 95.12 159 CYS A O 1
ATOM 1233 N N . SER A 1 160 ? 6.449 2.062 -23.127 1.00 94.38 160 SER A N 1
ATOM 1234 C CA . SER A 1 160 ? 6.642 2.583 -24.490 1.00 94.38 160 SER A CA 1
ATOM 1235 C C . SER A 1 160 ? 8.095 2.424 -24.931 1.00 94.38 160 SER A C 1
ATOM 1237 O O . SER A 1 160 ? 8.997 2.838 -24.210 1.00 94.38 160 SER A O 1
ATOM 1239 N N . ASN A 1 161 ? 8.328 1.825 -26.106 1.00 94.62 161 ASN A N 1
ATOM 1240 C CA . ASN A 1 161 ? 9.667 1.478 -26.622 1.00 94.62 161 ASN A CA 1
ATOM 1241 C C . ASN A 1 161 ? 10.532 0.662 -25.634 1.00 94.62 161 ASN A C 1
ATOM 1243 O O . ASN A 1 161 ? 11.763 0.712 -25.655 1.00 94.62 161 ASN A O 1
ATOM 1247 N N . ALA A 1 162 ? 9.882 -0.124 -24.775 1.00 95.81 162 ALA A N 1
ATOM 1248 C CA . ALA A 1 162 ? 10.511 -0.902 -23.716 1.00 95.81 162 ALA A CA 1
ATOM 1249 C C . ALA A 1 162 ? 9.833 -2.264 -23.541 1.00 95.81 162 ALA A C 1
ATOM 1251 O O . ALA A 1 162 ? 8.651 -2.434 -23.846 1.00 95.81 162 ALA A O 1
ATOM 1252 N N . ARG A 1 163 ? 10.571 -3.220 -22.967 1.00 94.81 163 ARG A N 1
ATOM 1253 C CA . ARG A 1 163 ? 10.004 -4.465 -22.431 1.00 94.81 163 ARG A CA 1
ATOM 1254 C C . ARG A 1 163 ? 9.540 -4.261 -20.988 1.00 94.81 163 ARG A C 1
ATOM 1256 O O . ARG A 1 163 ? 10.276 -3.692 -20.182 1.00 94.81 163 ARG A O 1
ATOM 1263 N N . CYS A 1 164 ? 8.357 -4.771 -20.662 1.00 96.94 164 CYS A N 1
ATOM 1264 C CA . CYS A 1 164 ? 7.838 -4.791 -19.296 1.00 96.94 164 CYS A CA 1
ATOM 1265 C C . CYS A 1 164 ? 8.408 -5.978 -18.512 1.00 96.94 164 CYS A C 1
ATOM 1267 O O . CYS A 1 164 ? 8.561 -7.073 -19.060 1.00 96.94 164 CYS A O 1
ATOM 1269 N N . ILE A 1 165 ? 8.742 -5.756 -17.243 1.00 96.44 165 ILE A N 1
ATOM 1270 C CA . ILE A 1 165 ? 9.161 -6.787 -16.294 1.00 96.44 165 ILE A CA 1
ATOM 1271 C C . ILE A 1 165 ? 8.379 -6.571 -15.001 1.00 96.44 165 ILE A C 1
ATOM 1273 O O . ILE A 1 165 ? 8.603 -5.568 -14.322 1.00 96.44 165 ILE A O 1
ATOM 1277 N N . ASN A 1 166 ? 7.512 -7.525 -14.665 1.00 96.69 166 ASN A N 1
ATOM 1278 C CA . ASN A 1 166 ? 6.765 -7.507 -13.416 1.00 96.69 166 ASN A CA 1
ATOM 1279 C C . ASN A 1 166 ? 7.704 -7.724 -12.212 1.00 96.69 166 ASN A C 1
ATOM 1281 O O . ASN A 1 166 ? 8.697 -8.461 -12.307 1.00 96.69 166 ASN A O 1
ATOM 1285 N N . THR A 1 167 ? 7.424 -7.061 -11.097 1.00 95.88 167 THR A N 1
ATOM 1286 C CA . THR A 1 167 ? 8.190 -7.123 -9.847 1.00 95.88 167 THR A CA 1
ATOM 1287 C C . THR A 1 167 ? 7.237 -7.139 -8.652 1.00 95.88 167 THR A C 1
ATOM 1289 O O . THR A 1 167 ? 6.100 -6.734 -8.760 1.00 95.88 167 THR A O 1
ATOM 1292 N N . SER A 1 168 ? 7.676 -7.591 -7.478 1.00 95.69 168 SER A N 1
ATOM 1293 C CA . SER A 1 168 ? 6.769 -7.610 -6.320 1.00 95.69 168 SER A CA 1
ATOM 1294 C C . SER A 1 168 ? 6.315 -6.189 -5.941 1.00 95.69 168 SER A C 1
ATOM 1296 O O . SER A 1 168 ? 7.150 -5.357 -5.576 1.00 95.69 168 SER A O 1
ATOM 1298 N N . GLY A 1 169 ? 5.009 -5.939 -6.011 1.00 94.94 169 GLY A N 1
ATOM 1299 C CA . GLY A 1 169 ? 4.321 -4.682 -5.719 1.00 94.94 169 GLY A CA 1
ATOM 1300 C C . GLY A 1 169 ? 4.427 -3.606 -6.806 1.00 94.94 169 GLY A C 1
ATOM 1301 O O . GLY A 1 169 ? 4.045 -2.463 -6.540 1.00 94.94 169 GLY A O 1
ATOM 1302 N N . SER A 1 170 ? 5.017 -3.897 -7.974 1.00 95.25 170 SER A N 1
ATOM 1303 C CA . SER A 1 170 ? 5.180 -2.921 -9.065 1.00 95.25 170 SER A CA 1
ATOM 1304 C C . SER A 1 170 ? 5.708 -3.558 -10.357 1.00 95.25 170 SER A C 1
ATOM 1306 O O . SER A 1 170 ? 6.005 -4.738 -10.429 1.00 95.25 170 SER A O 1
ATOM 1308 N N . PHE A 1 171 ? 6.070 -2.751 -11.349 1.00 95.94 171 PHE A N 1
ATOM 1309 C CA . PHE A 1 171 ? 6.762 -3.209 -12.549 1.00 95.94 171 PHE A CA 1
ATOM 1310 C C . PHE A 1 171 ? 7.863 -2.239 -12.961 1.00 95.94 171 PHE A C 1
ATOM 1312 O O . PHE A 1 171 ? 7.939 -1.091 -12.520 1.00 95.94 171 PHE A O 1
ATOM 1319 N N . LYS A 1 172 ? 8.739 -2.702 -13.853 1.00 94.81 172 LYS A N 1
ATOM 1320 C CA . LYS A 1 172 ? 9.744 -1.848 -14.488 1.00 94.81 172 LYS A CA 1
ATOM 1321 C C . LYS A 1 172 ? 9.780 -2.036 -15.992 1.00 94.81 172 LYS A C 1
ATOM 1323 O O . LYS A 1 172 ? 9.666 -3.148 -16.509 1.00 94.81 172 LYS A O 1
ATOM 1328 N N . CYS A 1 173 ? 10.041 -0.935 -16.678 1.00 96.19 173 CYS A N 1
ATOM 1329 C CA . CYS A 1 173 ? 10.280 -0.910 -18.108 1.00 96.19 173 CYS A CA 1
ATOM 1330 C C . CYS A 1 173 ? 11.787 -0.917 -18.373 1.00 96.19 173 CYS A C 1
ATOM 1332 O O . CYS A 1 173 ? 12.551 -0.170 -17.764 1.00 96.19 173 CYS A O 1
ATOM 1334 N N . VAL A 1 174 ? 12.235 -1.792 -19.271 1.00 95.88 174 VAL A N 1
ATOM 1335 C CA . VAL A 1 174 ? 13.623 -1.817 -19.742 1.00 95.88 174 VAL A CA 1
ATOM 1336 C C . VAL A 1 174 ? 13.626 -1.409 -21.204 1.00 95.88 174 VAL A C 1
ATOM 1338 O O . VAL A 1 174 ? 13.054 -2.118 -22.032 1.00 95.88 174 VAL A O 1
ATOM 1341 N N . CYS A 1 175 ? 14.263 -0.277 -21.504 1.00 96.81 175 CYS A N 1
ATOM 1342 C CA . CYS A 1 175 ? 14.320 0.278 -22.852 1.00 96.81 175 CYS A CA 1
ATOM 1343 C C . CYS A 1 175 ? 14.900 -0.714 -23.858 1.00 96.81 175 CYS A C 1
ATOM 1345 O O . CYS A 1 175 ? 15.837 -1.466 -23.560 1.00 96.81 175 CYS A O 1
ATOM 1347 N N . ASN A 1 176 ? 14.306 -0.722 -25.049 1.00 95.62 176 ASN A N 1
ATOM 1348 C CA . ASN A 1 176 ? 14.837 -1.464 -26.180 1.00 95.62 176 ASN A CA 1
ATOM 1349 C C . ASN A 1 176 ? 16.188 -0.868 -26.609 1.00 95.62 176 ASN A C 1
ATOM 1351 O O . ASN A 1 176 ? 16.531 0.263 -26.268 1.00 95.62 176 ASN A O 1
ATOM 1355 N N . SER A 1 177 ? 16.977 -1.630 -27.365 1.00 95.38 177 SER A N 1
ATOM 1356 C CA . SER A 1 177 ? 18.228 -1.119 -27.935 1.00 95.38 177 SER A CA 1
ATOM 1357 C C . SER A 1 177 ? 17.974 0.129 -28.788 1.00 95.38 177 SER A C 1
ATOM 1359 O O . SER A 1 177 ? 17.016 0.141 -29.556 1.00 95.38 177 SER A O 1
ATOM 1361 N N . GLY A 1 178 ? 18.825 1.149 -28.639 1.00 95.00 178 GLY A N 1
ATOM 1362 C CA . GLY A 1 178 ? 18.658 2.454 -29.295 1.00 95.00 178 GLY A CA 1
ATOM 1363 C C . GLY A 1 178 ? 17.784 3.451 -28.523 1.00 95.00 178 GLY A C 1
ATOM 1364 O O . GLY A 1 178 ? 17.640 4.580 -28.961 1.00 95.00 178 GLY A O 1
ATOM 1365 N N . PHE A 1 179 ? 17.238 3.071 -27.362 1.00 96.75 179 PHE A N 1
ATOM 1366 C CA . PHE A 1 179 ? 16.412 3.950 -26.531 1.00 96.75 179 PHE A CA 1
ATOM 1367 C C . PHE A 1 179 ? 16.988 4.115 -25.118 1.00 96.75 179 PHE A C 1
ATOM 1369 O O . PHE A 1 179 ? 17.633 3.205 -24.585 1.00 96.75 179 PHE A O 1
ATOM 1376 N N . GLU A 1 180 ? 16.715 5.254 -24.484 1.00 94.44 180 GLU A N 1
ATOM 1377 C CA . GLU A 1 180 ? 17.071 5.548 -23.095 1.00 94.44 180 GLU A CA 1
ATOM 1378 C C . GLU A 1 180 ? 15.855 5.974 -22.257 1.00 94.44 180 GLU A C 1
ATOM 1380 O O . GLU A 1 180 ? 14.876 6.463 -22.813 1.00 94.44 180 GLU A O 1
ATOM 1385 N N . PRO A 1 181 ? 15.862 5.760 -20.925 1.00 94.81 181 PRO A N 1
ATOM 1386 C CA . PRO A 1 181 ? 14.723 6.117 -20.084 1.00 94.81 181 PRO A CA 1
ATOM 1387 C C . PRO A 1 181 ? 14.475 7.626 -20.095 1.00 94.81 181 PRO A C 1
ATOM 1389 O O . PRO A 1 181 ? 15.405 8.406 -19.873 1.00 94.81 181 PRO A O 1
ATOM 1392 N N . GLU A 1 182 ? 13.220 8.032 -20.276 1.00 93.50 182 GLU A N 1
ATOM 1393 C CA . GLU A 1 182 ? 12.828 9.433 -20.151 1.00 93.50 182 GLU A CA 1
ATOM 1394 C C . GLU A 1 182 ? 13.056 9.908 -18.702 1.00 93.50 182 GLU A C 1
ATOM 1396 O O . GLU A 1 182 ? 12.703 9.232 -17.731 1.00 93.50 182 GLU A O 1
ATOM 1401 N N . VAL A 1 183 ? 13.616 11.111 -18.532 1.00 89.19 183 VAL A N 1
ATOM 1402 C CA . VAL A 1 183 ? 13.921 11.682 -17.204 1.00 89.19 183 VAL A CA 1
ATOM 1403 C C . VAL A 1 183 ? 12.655 11.900 -16.366 1.00 89.19 183 VAL A C 1
ATOM 1405 O O . VAL A 1 183 ? 12.695 11.793 -15.141 1.00 89.19 183 VAL A O 1
ATOM 1408 N N . SER A 1 184 ? 11.539 12.234 -17.019 1.00 91.69 184 SER A N 1
ATOM 1409 C CA . SER A 1 184 ? 10.272 12.558 -16.359 1.00 91.69 184 SER A CA 1
ATOM 1410 C C . SER A 1 184 ? 9.434 11.317 -16.029 1.00 91.69 184 SER A C 1
ATOM 1412 O O . SER A 1 184 ? 8.689 11.323 -15.046 1.00 91.69 184 SER A O 1
ATOM 1414 N N . ASN A 1 185 ? 9.581 10.247 -16.818 1.00 90.75 185 ASN A N 1
ATOM 1415 C CA . ASN A 1 185 ? 8.786 9.037 -16.705 1.00 90.75 185 ASN A CA 1
ATOM 1416 C C . ASN A 1 185 ? 9.601 7.789 -17.100 1.00 90.75 185 ASN A C 1
ATOM 1418 O O . ASN A 1 185 ? 9.728 7.490 -18.285 1.00 90.75 185 ASN A O 1
ATOM 1422 N N . PRO A 1 186 ? 10.065 6.976 -16.137 1.00 88.19 186 PRO A N 1
ATOM 1423 C CA . PRO A 1 186 ? 10.866 5.785 -16.430 1.00 88.19 186 PRO A CA 1
ATOM 1424 C C . PRO A 1 186 ? 10.084 4.659 -17.137 1.00 88.19 186 PRO A C 1
ATOM 1426 O O . PRO A 1 186 ? 10.669 3.629 -17.471 1.00 88.19 186 PRO A O 1
ATOM 1429 N N . LEU A 1 187 ? 8.772 4.821 -17.351 1.00 92.62 187 LEU A N 1
ATOM 1430 C CA . LEU A 1 187 ? 7.949 3.913 -18.160 1.00 92.62 187 LEU A CA 1
ATOM 1431 C C . LEU A 1 187 ? 8.014 4.229 -19.664 1.00 92.62 187 LEU A C 1
ATOM 1433 O O . LEU A 1 187 ? 7.580 3.420 -20.494 1.00 92.62 187 LEU A O 1
ATOM 1437 N N . HIS A 1 188 ? 8.539 5.405 -20.013 1.00 93.44 188 HIS A N 1
ATOM 1438 C CA . HIS A 1 188 ? 8.765 5.841 -21.379 1.00 93.44 188 HIS A CA 1
ATOM 1439 C C . HIS A 1 188 ? 10.254 5.792 -21.704 1.00 93.44 188 HIS A C 1
ATOM 1441 O O . HIS A 1 188 ? 11.104 6.131 -20.880 1.00 93.44 188 HIS A O 1
ATOM 1447 N N . CYS A 1 189 ? 10.559 5.347 -22.916 1.00 95.81 189 CYS A N 1
ATOM 1448 C CA . CYS A 1 189 ? 11.912 5.346 -23.430 1.00 95.81 189 CYS A CA 1
ATOM 1449 C C . CYS A 1 189 ? 11.975 6.219 -24.677 1.00 95.81 189 CYS A C 1
ATOM 1451 O O . CYS A 1 189 ? 11.266 5.964 -25.661 1.00 95.81 189 CYS A O 1
ATOM 1453 N N . ASP A 1 190 ? 12.843 7.220 -24.601 1.00 95.25 190 ASP A N 1
ATOM 1454 C CA . ASP A 1 190 ? 13.140 8.150 -25.674 1.00 95.25 190 ASP A CA 1
ATOM 1455 C C . ASP A 1 190 ? 14.198 7.563 -26.595 1.00 95.25 190 ASP A C 1
ATOM 1457 O O . ASP A 1 190 ? 15.081 6.809 -26.184 1.00 95.25 190 ASP A O 1
ATOM 1461 N N . ASP A 1 191 ? 14.072 7.901 -27.867 1.00 96.62 191 ASP A N 1
ATOM 1462 C CA . ASP A 1 191 ? 15.062 7.563 -28.873 1.00 96.62 191 ASP A CA 1
ATOM 1463 C C . ASP A 1 191 ? 16.395 8.259 -28.567 1.00 96.62 191 ASP A C 1
ATOM 1465 O O . ASP A 1 191 ? 16.426 9.459 -28.275 1.00 96.62 191 ASP A O 1
ATOM 1469 N N . ILE A 1 192 ? 17.497 7.512 -28.617 1.00 96.38 192 ILE A N 1
ATOM 1470 C CA . ILE A 1 192 ? 18.828 8.089 -28.439 1.00 96.38 192 ILE A CA 1
ATOM 1471 C C . ILE A 1 192 ? 19.238 8.699 -29.771 1.00 96.38 192 ILE A C 1
ATOM 1473 O O . ILE A 1 192 ? 19.549 7.965 -30.694 1.00 96.38 192 ILE A O 1
ATOM 1477 N N . ASP A 1 193 ? 19.357 10.024 -29.844 1.00 96.25 193 ASP A N 1
ATOM 1478 C CA . ASP A 1 193 ? 19.918 10.664 -31.036 1.00 96.25 193 ASP A CA 1
ATOM 1479 C C . ASP A 1 193 ? 21.431 10.401 -31.118 1.00 96.25 193 ASP A C 1
ATOM 1481 O O . ASP A 1 193 ? 22.260 11.121 -30.536 1.00 96.25 193 ASP A O 1
ATOM 1485 N N . GLU A 1 194 ? 21.818 9.334 -31.822 1.00 96.31 194 GLU A N 1
ATOM 1486 C CA . GLU A 1 194 ? 23.225 8.956 -31.926 1.00 96.31 194 GLU A CA 1
ATOM 1487 C C . GLU A 1 194 ? 24.026 9.973 -32.746 1.00 96.31 194 GLU A C 1
ATOM 1489 O O . GLU A 1 194 ? 25.221 10.161 -32.482 1.00 96.31 194 GLU A O 1
ATOM 1494 N N . CYS A 1 195 ? 23.381 10.679 -33.682 1.00 95.00 195 CYS A N 1
ATOM 1495 C CA . CYS A 1 195 ? 24.003 11.732 -34.482 1.00 95.00 195 CYS A CA 1
ATOM 1496 C C . CYS A 1 195 ? 24.464 12.903 -33.609 1.00 95.00 195 CYS A C 1
ATOM 1498 O O . CYS A 1 195 ? 25.590 13.382 -33.769 1.00 95.00 195 CYS A O 1
ATOM 1500 N N . LEU A 1 196 ? 23.635 13.331 -32.654 1.00 94.38 196 LEU A N 1
ATOM 1501 C CA . LEU A 1 196 ? 23.988 14.385 -31.701 1.00 94.38 196 LEU A CA 1
ATOM 1502 C C . LEU A 1 196 ? 24.954 13.899 -30.619 1.00 94.38 196 LEU A C 1
ATOM 1504 O O . LEU A 1 196 ? 25.822 14.658 -30.180 1.00 94.38 196 LEU A O 1
ATOM 1508 N N . ARG A 1 197 ? 24.804 12.652 -30.164 1.00 93.50 197 ARG A N 1
ATOM 1509 C CA . ARG A 1 197 ? 25.523 12.150 -28.988 1.00 93.50 197 ARG A CA 1
ATOM 1510 C C . ARG A 1 197 ? 26.917 11.612 -29.302 1.00 93.50 197 ARG A C 1
ATOM 1512 O O . ARG A 1 197 ? 27.834 11.814 -28.504 1.00 93.50 197 ARG A O 1
ATOM 1519 N N . PHE A 1 198 ? 27.078 10.920 -30.428 1.00 91.62 198 PHE A N 1
ATOM 1520 C CA . PHE A 1 198 ? 28.305 10.181 -30.749 1.00 91.62 198 PHE A CA 1
ATOM 1521 C C . PHE A 1 198 ? 28.878 10.490 -32.133 1.00 91.62 198 PHE A C 1
ATOM 1523 O O . PHE A 1 198 ? 30.047 10.185 -32.357 1.00 91.62 198 PHE A O 1
ATOM 1530 N N . ASN A 1 199 ? 28.089 11.086 -33.035 1.00 89.94 199 ASN A N 1
ATOM 1531 C CA . ASN A 1 199 ? 28.441 11.302 -34.441 1.00 89.94 199 ASN A CA 1
ATOM 1532 C C . ASN A 1 199 ? 29.077 10.047 -35.091 1.00 89.94 199 ASN A C 1
ATOM 1534 O O . ASN A 1 199 ? 30.272 10.031 -35.392 1.00 89.94 199 ASN A O 1
ATOM 1538 N N . PRO A 1 200 ? 28.301 8.962 -35.254 1.00 91.69 200 PRO A N 1
ATOM 1539 C CA . PRO A 1 200 ? 28.825 7.633 -35.568 1.00 91.69 200 PRO A CA 1
ATOM 1540 C C . PRO A 1 200 ? 29.287 7.448 -37.023 1.00 91.69 200 PRO A C 1
ATOM 1542 O O . PRO A 1 200 ? 29.918 6.435 -37.324 1.00 91.69 200 PRO A O 1
ATOM 1545 N N . CYS A 1 201 ? 28.980 8.381 -37.930 1.00 90.94 201 CYS A N 1
ATOM 1546 C CA . CYS A 1 201 ? 29.381 8.279 -39.334 1.00 90.94 201 CYS A CA 1
ATOM 1547 C C . CYS A 1 201 ? 30.878 8.576 -39.498 1.00 90.94 201 CYS A C 1
ATOM 1549 O O . CYS A 1 201 ? 31.393 9.575 -38.994 1.00 90.94 201 CYS A O 1
ATOM 1551 N N . THR A 1 202 ? 31.590 7.685 -40.188 1.00 85.31 202 THR A N 1
ATOM 1552 C CA . THR A 1 202 ? 33.062 7.687 -40.219 1.00 85.31 202 THR A CA 1
ATOM 1553 C C . THR A 1 202 ? 33.655 8.381 -41.440 1.00 85.31 202 THR A C 1
ATOM 1555 O O . THR A 1 202 ? 34.807 8.818 -41.386 1.00 85.31 202 THR A O 1
ATOM 1558 N N . ASP A 1 203 ? 32.911 8.468 -42.546 1.00 83.75 203 ASP A N 1
ATOM 1559 C CA . ASP A 1 203 ? 33.372 9.144 -43.760 1.00 83.75 203 ASP A CA 1
ATOM 1560 C C . ASP A 1 203 ? 33.006 10.638 -43.705 1.00 83.75 203 ASP A C 1
ATOM 1562 O O . ASP A 1 203 ? 31.899 11.024 -43.342 1.00 83.75 203 ASP A O 1
ATOM 1566 N N . HIS A 1 204 ? 33.944 11.506 -44.087 1.00 80.75 204 HIS A N 1
ATOM 1567 C CA . HIS A 1 204 ? 33.759 12.961 -44.068 1.00 80.75 204 HIS A CA 1
ATOM 1568 C C . HIS A 1 204 ? 32.651 13.445 -45.029 1.00 80.75 204 HIS A C 1
ATOM 1570 O O . HIS A 1 204 ? 32.151 14.561 -44.888 1.00 80.75 204 HIS A O 1
ATOM 1576 N N . ASN A 1 205 ? 32.270 12.637 -46.020 1.00 88.94 205 ASN A N 1
ATOM 1577 C CA . ASN A 1 205 ? 31.186 12.941 -46.954 1.00 88.94 205 ASN A CA 1
ATOM 1578 C C . ASN A 1 205 ? 29.881 12.205 -46.603 1.00 88.94 205 ASN A C 1
ATOM 1580 O O . ASN A 1 205 ? 28.988 12.128 -47.452 1.00 88.94 205 ASN A O 1
ATOM 1584 N N . GLU A 1 206 ? 29.758 11.663 -45.389 1.00 92.62 206 GLU A N 1
ATOM 1585 C CA . GLU A 1 206 ? 28.504 11.128 -44.858 1.00 92.62 206 GLU A CA 1
ATOM 1586 C C . GLU A 1 206 ? 27.719 12.180 -44.065 1.00 92.62 206 GLU A C 1
ATOM 1588 O O . GLU A 1 206 ? 28.273 13.028 -43.367 1.00 92.62 206 GLU A O 1
ATOM 1593 N N . ILE A 1 207 ? 26.397 12.101 -44.178 1.00 92.62 207 ILE A N 1
ATOM 1594 C CA . ILE A 1 207 ? 25.421 12.822 -43.370 1.00 92.62 207 ILE A CA 1
ATOM 1595 C C . ILE A 1 207 ? 24.745 11.790 -42.469 1.00 92.62 207 ILE A C 1
ATOM 1597 O O . ILE A 1 207 ? 24.294 10.745 -42.947 1.00 92.62 207 ILE A O 1
ATOM 1601 N N . CYS A 1 208 ? 24.703 12.095 -41.174 1.00 95.19 208 CYS A N 1
ATOM 1602 C CA . CYS A 1 208 ? 23.992 11.305 -40.180 1.00 95.19 208 CYS A CA 1
ATOM 1603 C C . CYS A 1 208 ? 22.528 11.749 -40.110 1.00 95.19 208 CYS A C 1
ATOM 1605 O O . CYS A 1 208 ? 22.252 12.941 -39.958 1.00 95.19 208 CYS A O 1
ATOM 1607 N N . GLU A 1 209 ? 21.607 10.794 -40.191 1.00 95.44 209 GLU A N 1
ATOM 1608 C CA . GLU A 1 209 ? 20.176 10.990 -39.964 1.00 95.44 209 GLU A CA 1
ATOM 1609 C C . GLU A 1 209 ? 19.721 10.090 -38.813 1.00 95.44 209 GLU A C 1
ATOM 1611 O O . GLU A 1 209 ? 19.878 8.870 -38.874 1.00 95.44 209 GLU A O 1
ATOM 1616 N N . ASN A 1 210 ? 19.164 10.693 -37.762 1.00 96.19 210 ASN A N 1
ATOM 1617 C CA . ASN A 1 210 ? 18.629 9.953 -36.626 1.00 96.19 210 ASN A CA 1
ATOM 1618 C C . ASN A 1 210 ? 17.314 9.240 -37.001 1.00 96.19 210 ASN A C 1
ATOM 1620 O O . ASN A 1 210 ? 16.485 9.796 -37.730 1.00 96.19 210 ASN A O 1
ATOM 1624 N N . THR A 1 211 ? 17.104 8.023 -36.503 1.00 95.56 211 THR A N 1
ATOM 1625 C CA . THR A 1 211 ? 15.906 7.207 -36.759 1.00 95.56 211 THR A CA 1
ATOM 1626 C C . THR A 1 211 ? 15.434 6.524 -35.474 1.00 95.56 211 THR A C 1
ATOM 1628 O O . THR A 1 211 ? 16.209 6.297 -34.568 1.00 95.56 211 THR A O 1
ATOM 1631 N N . ALA A 1 212 ? 14.163 6.132 -35.372 1.00 95.00 212 ALA A N 1
ATOM 1632 C CA . ALA A 1 212 ? 13.692 5.492 -34.141 1.00 95.00 212 ALA A CA 1
ATOM 1633 C C . ALA A 1 212 ? 14.429 4.160 -33.857 1.00 95.00 212 ALA A C 1
ATOM 1635 O O . ALA A 1 212 ? 14.262 3.178 -34.588 1.00 95.00 212 ALA A O 1
ATOM 1636 N N . GLY A 1 213 ? 15.200 4.130 -32.772 1.00 94.00 213 GLY A N 1
ATOM 1637 C CA . GLY A 1 213 ? 16.023 3.028 -32.287 1.00 94.00 213 GLY A CA 1
ATOM 1638 C C . GLY A 1 213 ? 17.369 2.859 -32.997 1.00 94.00 213 GLY A C 1
ATOM 1639 O O . GLY A 1 213 ? 18.010 1.822 -32.789 1.00 94.00 213 GLY A O 1
ATOM 1640 N N . SER A 1 214 ? 17.767 3.781 -33.886 1.00 95.69 214 SER A N 1
ATOM 1641 C CA . SER A 1 214 ? 19.028 3.690 -34.637 1.00 95.69 214 SER A CA 1
ATOM 1642 C C . SER A 1 214 ? 19.381 4.976 -35.399 1.00 95.69 214 SER A C 1
ATOM 1644 O O . SER A 1 214 ? 18.647 5.948 -35.415 1.00 95.69 214 SER A O 1
ATOM 1646 N N . PHE A 1 215 ? 20.418 4.936 -36.228 1.00 95.50 215 PHE A N 1
ATOM 1647 C CA . PHE A 1 215 ? 20.777 6.028 -37.132 1.00 95.50 215 PHE A CA 1
ATOM 1648 C C . PHE A 1 215 ? 21.114 5.503 -38.528 1.00 95.50 215 PHE A C 1
ATOM 1650 O O . PHE A 1 215 ? 21.464 4.334 -38.722 1.00 95.50 215 PHE A O 1
ATOM 1657 N N . LEU A 1 216 ? 21.059 6.391 -39.518 1.00 94.44 216 LEU A N 1
ATOM 1658 C CA . LEU A 1 216 ? 21.466 6.120 -40.891 1.00 94.44 216 LEU A CA 1
ATOM 1659 C C . LEU A 1 216 ? 22.607 7.054 -41.311 1.00 94.44 216 LEU A C 1
ATOM 1661 O O . LEU A 1 216 ? 22.499 8.270 -41.199 1.00 94.44 216 LEU A O 1
ATOM 1665 N N . CYS A 1 217 ? 23.676 6.481 -41.872 1.00 93.88 217 CYS A N 1
ATOM 1666 C CA . CYS A 1 217 ? 24.734 7.236 -42.550 1.00 93.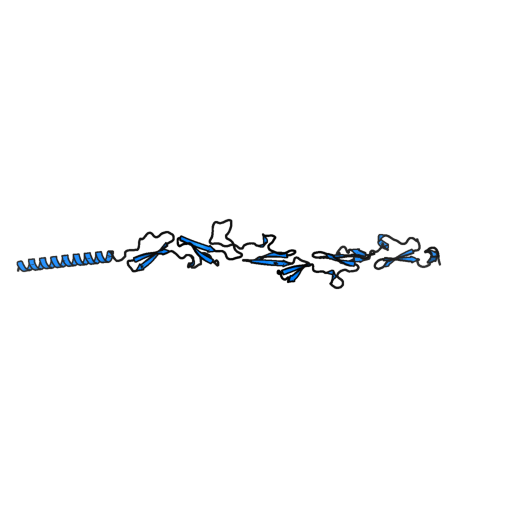88 217 CYS A CA 1
ATOM 1667 C C . CYS A 1 217 ? 24.542 7.164 -44.074 1.00 93.88 217 CYS A C 1
ATOM 1669 O O . CYS A 1 217 ? 24.616 6.091 -44.698 1.00 93.88 217 CYS A O 1
ATOM 1671 N N . GLY A 1 218 ? 24.271 8.314 -44.688 1.00 92.38 218 GLY A N 1
ATOM 1672 C CA . GLY A 1 218 ? 24.079 8.467 -46.131 1.00 92.38 218 GLY A CA 1
ATOM 1673 C C . GLY A 1 218 ? 25.139 9.369 -46.752 1.00 92.38 218 GLY A C 1
ATOM 1674 O O . GLY A 1 218 ? 25.610 10.294 -46.107 1.00 92.38 218 GLY A O 1
ATOM 1675 N N . CYS A 1 219 ? 25.513 9.140 -48.014 1.00 93.19 219 CYS A N 1
ATOM 1676 C CA . CYS A 1 219 ? 26.411 10.073 -48.697 1.00 93.19 219 CYS A CA 1
ATOM 1677 C C . CYS A 1 219 ? 25.726 11.425 -48.916 1.00 93.19 219 CYS A C 1
ATOM 1679 O O . CYS A 1 219 ? 24.571 11.481 -49.346 1.00 93.19 219 CYS A O 1
ATOM 1681 N N . ALA A 1 220 ? 26.470 12.505 -48.686 1.00 91.75 220 ALA A N 1
ATOM 1682 C CA . ALA A 1 220 ? 26.039 13.859 -48.987 1.00 91.75 220 ALA A CA 1
ATOM 1683 C C . ALA A 1 220 ? 25.652 14.018 -50.467 1.00 91.75 220 ALA A C 1
ATOM 1685 O O . ALA A 1 220 ? 26.095 13.274 -51.349 1.00 91.75 220 ALA A O 1
ATOM 1686 N N . GLN A 1 221 ? 24.837 15.032 -50.760 1.00 92.44 221 GLN A N 1
ATOM 1687 C CA . GLN A 1 221 ? 24.432 15.336 -52.130 1.00 92.44 221 GLN A CA 1
ATOM 1688 C C . GLN A 1 221 ? 25.662 15.521 -53.037 1.00 92.44 221 GLN A C 1
ATOM 1690 O O . GLN A 1 221 ? 26.562 16.297 -52.725 1.00 92.44 221 GLN A O 1
ATOM 1695 N N . GLY A 1 222 ? 25.694 14.814 -54.171 1.00 89.69 222 GLY A N 1
ATOM 1696 C CA . GLY A 1 222 ? 26.848 14.817 -55.080 1.00 89.69 222 GLY A CA 1
ATOM 1697 C C . GLY A 1 222 ? 27.893 13.732 -54.793 1.00 89.69 222 GLY A C 1
ATOM 1698 O O . GLY A 1 222 ? 28.941 13.729 -55.433 1.00 89.69 222 GLY A O 1
ATOM 1699 N N . TYR A 1 223 ? 27.620 12.801 -53.875 1.00 91.56 223 TYR A N 1
ATOM 1700 C CA . TYR A 1 223 ? 28.493 11.671 -53.553 1.00 91.56 223 TYR A CA 1
ATOM 1701 C C . TYR A 1 223 ? 27.734 10.340 -53.648 1.00 91.56 223 TYR A C 1
ATOM 1703 O O . TYR A 1 223 ? 26.522 10.276 -53.441 1.00 91.56 223 TYR A O 1
ATOM 1711 N N . ARG A 1 224 ? 28.450 9.252 -53.954 1.00 90.44 224 ARG A N 1
ATOM 1712 C CA . ARG A 1 224 ? 27.934 7.872 -53.926 1.00 90.44 224 ARG A CA 1
ATOM 1713 C C . ARG A 1 224 ? 28.915 6.936 -53.225 1.00 90.44 224 ARG A C 1
ATOM 1715 O O . ARG A 1 224 ? 30.125 7.144 -53.318 1.00 90.44 224 ARG A O 1
ATOM 1722 N N . ARG A 1 225 ? 28.398 5.881 -52.582 1.00 90.94 225 ARG A N 1
ATOM 1723 C CA . ARG A 1 225 ? 29.234 4.821 -51.997 1.00 90.94 225 ARG A CA 1
ATOM 1724 C C . ARG A 1 225 ? 29.970 4.052 -53.095 1.00 90.94 225 ARG A C 1
ATOM 1726 O O . ARG A 1 225 ? 29.356 3.626 -54.074 1.00 90.94 225 ARG A O 1
ATOM 1733 N N . ASN A 1 226 ? 31.279 3.888 -52.931 1.00 87.75 226 ASN A N 1
ATOM 1734 C CA . ASN A 1 226 ? 32.119 3.046 -53.781 1.00 87.75 226 ASN A CA 1
ATOM 1735 C C . ASN A 1 226 ? 32.143 1.581 -53.282 1.00 87.75 226 ASN A C 1
ATOM 1737 O O . ASN A 1 226 ? 31.526 1.249 -52.272 1.00 87.75 226 ASN A O 1
ATOM 1741 N N . GLU A 1 227 ? 32.880 0.699 -53.970 1.00 87.88 227 GLU A N 1
ATOM 1742 C CA . GLU A 1 227 ? 33.028 -0.728 -53.601 1.00 87.88 227 GLU A CA 1
ATOM 1743 C C . GLU A 1 227 ? 33.662 -0.955 -52.215 1.00 87.88 227 GLU A C 1
ATOM 1745 O O . GLU A 1 227 ? 33.519 -2.029 -51.639 1.00 87.88 227 GLU A O 1
ATOM 1750 N N . HIS A 1 228 ? 34.336 0.061 -51.668 1.00 85.62 228 HIS A N 1
ATOM 1751 C CA . HIS A 1 228 ? 34.982 0.030 -50.355 1.00 85.62 228 HIS A CA 1
ATOM 1752 C C . HIS A 1 228 ? 34.113 0.649 -49.245 1.00 85.62 228 HIS A C 1
ATOM 1754 O O . HIS A 1 228 ? 34.556 0.703 -48.103 1.00 85.62 228 HIS A O 1
ATOM 1760 N N . GLY A 1 229 ? 32.897 1.115 -49.561 1.00 82.88 229 GLY A N 1
ATOM 1761 C CA . GLY A 1 229 ? 31.974 1.731 -48.602 1.00 82.88 229 GLY A CA 1
ATOM 1762 C C . GLY A 1 229 ? 32.143 3.241 -48.394 1.00 82.88 229 GLY A C 1
ATOM 1763 O O . GLY A 1 229 ? 31.330 3.823 -47.688 1.00 82.88 229 GLY A O 1
ATOM 1764 N N . ASN A 1 230 ? 33.113 3.888 -49.051 1.00 87.62 230 ASN A N 1
ATOM 1765 C CA . ASN A 1 230 ? 33.390 5.322 -48.894 1.00 87.62 230 ASN A CA 1
ATOM 1766 C C . ASN A 1 230 ? 32.577 6.175 -49.874 1.00 87.62 230 ASN A C 1
ATOM 1768 O O . ASN A 1 230 ? 32.312 5.763 -51.011 1.00 87.62 230 ASN A O 1
ATOM 1772 N N . CYS A 1 231 ? 32.253 7.398 -49.472 1.00 91.12 231 CYS A N 1
ATOM 1773 C CA . CYS A 1 231 ? 31.512 8.361 -50.275 1.00 91.12 231 CYS A CA 1
ATOM 1774 C C . CYS A 1 231 ? 32.455 9.138 -51.211 1.00 91.12 231 CYS A C 1
ATOM 1776 O O . CYS A 1 231 ? 33.219 10.011 -50.795 1.00 91.12 231 CYS A O 1
ATOM 1778 N N . THR A 1 232 ? 32.381 8.840 -52.511 1.00 88.94 232 THR A N 1
ATOM 1779 C CA . THR A 1 232 ? 33.158 9.511 -53.571 1.00 88.94 232 THR A CA 1
ATOM 1780 C C . THR A 1 232 ? 32.259 10.381 -54.437 1.00 88.94 232 THR A C 1
ATOM 1782 O O . THR A 1 232 ? 31.119 9.990 -54.698 1.00 88.94 232 THR A O 1
ATOM 1785 N N . SER A 1 233 ? 32.762 11.526 -54.901 1.00 88.62 233 SER A N 1
ATOM 1786 C CA . SER A 1 233 ? 31.993 12.440 -55.750 1.00 88.62 233 SER A CA 1
ATOM 1787 C C . SER A 1 233 ? 31.500 11.745 -57.023 1.00 88.62 233 SER A C 1
ATOM 1789 O O . SER A 1 233 ? 32.218 10.918 -57.598 1.00 88.62 233 SER A O 1
ATOM 1791 N N . ILE A 1 234 ? 30.281 12.081 -57.444 1.00 85.56 234 ILE A N 1
ATOM 1792 C CA . ILE A 1 234 ? 29.687 11.618 -58.708 1.00 85.56 234 ILE A CA 1
ATOM 1793 C C . ILE A 1 234 ? 30.237 12.358 -59.923 1.00 85.56 234 ILE A C 1
ATOM 1795 O O . ILE A 1 234 ? 30.599 13.548 -59.791 1.00 85.56 234 ILE A O 1
#

pLDDT: mean 84.45, std 12.93, range [47.91, 97.0]

Secondary structure (DSSP, 8-state):
-HHHHHHHHHHHHHHHHHHHHHHHHHHHHHHTS---------TTEEEEEEETTEEEEEE--GGG-SS-TTTTSEEEEETTTEEEEEPPTTEE--SS---TT--EE--GGGSTTSS-TTEEEEEETTEEEEEEPTTEEEEEETTEEEEEE--GGGSSS-SBSEEEEEETTEEEEEEPTTEEE-SS-TTBEEE--HHHHT----STTEEEEEETTEEEEEEPTTEEE-TTS-EEE-

Foldseek 3Di:
DVVVVVVVVVVVVVVVVVVVVVVVVVVVVVVPQQPDDPDDDDPQWDWDDPDSPDIDTDGDPQCPDVVRQLRPFDWDDDPSRGIATDDDQQWDDDPVDPPRSDIDGDQCQVDPPSDDPQWDWAGDRRDIDIDGHAQWDWDQDPVGIDTDGNFPQVDPCQAEQFHWDGDRNGIFTHHDAQWDADPVHNSYTHGDQCCVVPVPDDEPQWDWDGDRNGIDTDGHPQWDQDPVRYTDGD

Organism: NCBI:txid392032

Radius of gyration: 51.59 Å; chains: 1; bounding box: 108×43×162 Å

InterPro domains:
  IPR000152 EGF-type aspartate/asparagine hydroxylation site [PS00010] (121-132)
  IPR000152 EGF-type aspartate/asparagine hydroxylation site [PS00010] (164-175)
  IPR000152 EGF-type aspartate/asparagine hydroxylation site [PS00010] (208-219)
  IPR000742 EGF-like domain [PS01186] (217-231)
  IPR000742 EGF-like domain [PS50026] (105-143)
  IPR000742 EGF-like domain [PS50026] (149-185)
  IPR000742 EGF-like domain [PS50026] (191-232)
  IPR000742 EGF-like domain [SM00181] (62-104)
  IPR000742 EGF-like domain [SM00181] (108-148)
  IPR000742 EGF-like domain [SM00181] (152-190)
  IPR000742 EGF-like domain [SM00181] (194-232)
  IPR001881 EGF-like calcium-binding domain [SM00179] (105-148)
  IPR001881 EGF-like calcium-binding domain [SM00179] (149-190)
  IPR001881 EGF-like calcium-binding domain [SM00179] (191-232)
  IPR009030 Growth factor receptor cysteine-rich domain superfamily [SSF57184] (102-232)
  IPR018097 EGF-like calcium-binding, conserved site [PS01187] (105-130)
  IPR018097 EGF-like calcium-binding, conserved site [PS01187] (191-217)
  IPR049883 NOTCH1, EGF-like calcium-binding domain [PF07645] (105-147)
  IPR049883 NOTCH1, EGF-like calcium-binding domain [PF07645] (149-182)
  IPR049883 NOTCH1, EGF-like calcium-binding domain [PF07645] (191-231)